Protein AF-A0A8H5CL36-F1 (afdb_monomer)

Organism: NCBI:txid201217

Secondary structure (DSSP, 8-state):
-HHHHHHHTTS-HHHHHTHHHHHHHHHHHHHHTT-HHHHHHHHHHHHHHTSSSS-HHHHHHHHHHHHTHHHHHHHHHHHHHHHHHHHHHHHHHHHT--------------SS-HHHHHHHHHHHHHHHHHHHHHHHHHHHHEETTTTEE---HHHHHTSHHHHHHHHHHHHHHGGGGG-----EEEEEEETTEEEEEESS---TT-EEEE-SSTTS--EEEEEEES-TTSS-EEEEEE--SHHHHHHHHS--

Solvent-accessible surface area (backbone atoms only — not comparable to full-atom values): 14564 Å² total; per-residue (Å²): 110,70,68,56,54,33,22,76,71,62,77,27,62,65,54,55,74,40,19,57,44,53,14,48,45,24,39,34,52,18,52,47,58,72,28,66,67,54,47,52,51,50,54,49,51,53,52,65,77,48,65,83,80,62,56,68,70,57,53,50,50,51,54,51,53,67,72,45,34,66,57,54,22,52,51,24,40,53,48,14,51,54,30,42,53,52,40,51,54,53,50,47,69,71,68,76,61,95,69,94,79,82,82,69,84,82,92,81,86,86,87,87,53,72,66,63,48,53,54,46,48,56,55,49,46,54,49,50,50,51,52,48,51,50,51,50,52,56,56,67,27,48,40,80,92,76,74,41,76,50,89,52,67,71,60,48,72,70,36,69,51,49,54,39,51,51,50,37,52,49,59,68,51,51,61,64,80,69,68,75,94,74,81,68,50,78,46,70,90,46,98,50,35,37,38,41,37,33,84,42,28,33,64,60,85,38,75,44,74,49,60,94,43,102,84,69,56,72,51,78,34,59,39,47,32,91,24,61,86,33,72,37,26,36,32,69,45,70,47,77,58,78,64,50,47,56,76,68,65,75,80,120

Sequence (252 aa):
MIGLGLAASGHFPYAAKYAGSIAVANFNFSILMRNEVFGRFLYLFFNTLFAKWPPLWFRLGITSALQHLGGIHSGCALSGIAWLIFKVVNNFKKIDITHPRATAAIPWVRNNHHNIFERHHRFIGWIALICTWAFIIIGDLYVPETQSWNLSGNHIARQQDFWFAMGMTVVIALPWFFIRKVPVEIEVPSSKAAIIKFKRGMQQGLLGRISRSPIWEYHLFGIVSEGTNADCHYLVAGVQGTPLASIFYSTA

Structure (mmCIF, N/CA/C/O backbone):
data_AF-A0A8H5CL36-F1
#
_entry.id   AF-A0A8H5CL36-F1
#
loop_
_atom_site.group_PDB
_atom_site.id
_atom_site.type_symbol
_atom_site.label_atom_id
_atom_site.label_alt_id
_atom_site.label_comp_id
_atom_site.label_asym_id
_atom_site.label_entity_id
_atom_site.label_seq_id
_atom_site.pdbx_PDB_ins_code
_atom_site.Cartn_x
_atom_site.Cartn_y
_atom_site.Cartn_z
_atom_site.occupancy
_atom_site.B_iso_or_equiv
_atom_site.auth_seq_id
_atom_site.auth_comp_id
_atom_site.auth_asym_id
_atom_site.auth_atom_id
_atom_site.p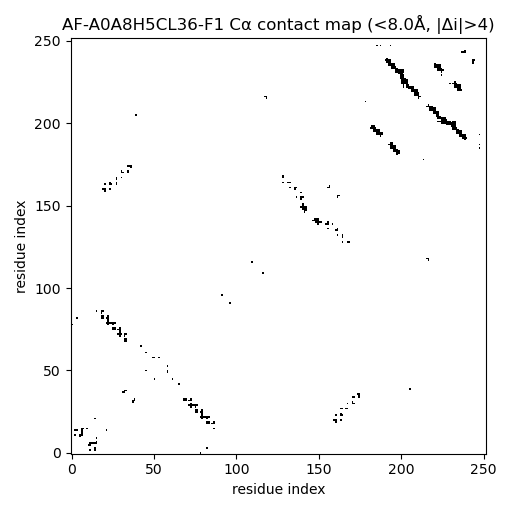dbx_PDB_model_num
ATOM 1 N N . MET A 1 1 ? 14.784 -10.198 -1.081 1.00 78.12 1 MET A N 1
ATOM 2 C CA . MET A 1 1 ? 16.191 -9.828 -1.363 1.00 78.12 1 MET A CA 1
ATOM 3 C C . MET A 1 1 ? 16.940 -10.873 -2.184 1.00 78.12 1 MET A C 1
ATOM 5 O O . MET A 1 1 ? 17.703 -10.475 -3.048 1.00 78.12 1 MET A O 1
ATOM 9 N N . ILE A 1 2 ? 16.673 -12.175 -2.013 1.00 86.88 2 ILE A N 1
ATOM 10 C CA . ILE A 1 2 ? 17.278 -13.252 -2.829 1.00 86.88 2 ILE A CA 1
ATOM 11 C C . ILE A 1 2 ? 17.160 -12.977 -4.341 1.00 86.88 2 ILE A C 1
ATOM 13 O O . ILE A 1 2 ? 18.156 -13.029 -5.052 1.00 86.88 2 ILE A O 1
ATOM 17 N N . GLY A 1 3 ? 15.976 -12.574 -4.821 1.00 86.50 3 GLY A N 1
ATOM 18 C CA . GLY A 1 3 ? 15.771 -12.243 -6.238 1.00 86.50 3 GLY A CA 1
ATOM 19 C C . GLY A 1 3 ? 16.641 -11.091 -6.763 1.00 86.50 3 GLY A C 1
ATOM 20 O O . GLY A 1 3 ? 17.060 -11.135 -7.914 1.00 86.50 3 GLY A O 1
ATOM 21 N N . LEU A 1 4 ? 16.965 -10.100 -5.922 1.00 87.25 4 LEU A N 1
ATOM 22 C CA . LEU A 1 4 ? 17.872 -9.006 -6.287 1.00 87.25 4 LEU A CA 1
ATOM 23 C C . LEU A 1 4 ? 19.304 -9.527 -6.451 1.00 87.25 4 LEU A C 1
ATOM 25 O O . LEU A 1 4 ? 19.970 -9.184 -7.420 1.00 87.25 4 LEU A O 1
ATOM 29 N N . GLY A 1 5 ? 19.752 -10.405 -5.546 1.00 86.31 5 GLY A N 1
ATOM 30 C CA . GLY A 1 5 ? 21.057 -11.065 -5.646 1.00 86.31 5 GLY A CA 1
ATOM 31 C C . GLY A 1 5 ? 21.175 -11.955 -6.887 1.00 86.31 5 GLY A C 1
ATOM 32 O O . GLY A 1 5 ? 22.188 -11.917 -7.585 1.00 86.31 5 GLY A O 1
ATOM 33 N N . LEU A 1 6 ? 20.118 -12.697 -7.228 1.00 89.88 6 LEU A N 1
ATOM 34 C CA . LEU A 1 6 ? 20.070 -13.492 -8.460 1.00 89.88 6 LEU A CA 1
ATOM 35 C C . LEU A 1 6 ? 20.092 -12.608 -9.716 1.00 89.88 6 LEU A C 1
ATOM 37 O O . LEU A 1 6 ? 20.790 -12.924 -10.672 1.00 89.88 6 LEU A O 1
ATOM 41 N N . ALA A 1 7 ? 19.390 -11.472 -9.714 1.00 89.12 7 ALA A N 1
ATOM 42 C CA . ALA A 1 7 ? 19.428 -10.527 -10.831 1.00 89.12 7 ALA A CA 1
ATOM 43 C C . ALA A 1 7 ? 20.806 -9.865 -10.980 1.00 89.12 7 ALA A C 1
ATOM 45 O O . ALA A 1 7 ? 21.325 -9.771 -12.089 1.00 89.12 7 ALA A O 1
ATOM 46 N N . ALA A 1 8 ? 21.421 -9.455 -9.868 1.00 86.19 8 ALA A N 1
ATOM 47 C CA . ALA A 1 8 ? 22.745 -8.840 -9.854 1.00 86.19 8 ALA A CA 1
ATOM 48 C C . ALA A 1 8 ? 23.862 -9.810 -10.268 1.00 86.19 8 ALA A C 1
ATOM 50 O O . ALA A 1 8 ? 24.829 -9.388 -10.894 1.00 86.19 8 ALA A O 1
ATOM 51 N N . SER A 1 9 ? 23.713 -11.101 -9.961 1.00 87.88 9 SER A N 1
ATOM 52 C CA . SER A 1 9 ? 24.642 -12.161 -10.382 1.00 87.88 9 SER A CA 1
ATOM 53 C C . SER A 1 9 ? 24.364 -12.713 -11.785 1.00 87.88 9 SER A C 1
ATOM 55 O O . SER A 1 9 ? 25.045 -13.639 -12.210 1.00 87.88 9 SER A O 1
ATOM 57 N N . GLY A 1 10 ? 23.368 -12.184 -12.506 1.00 86.31 10 GLY A N 1
ATOM 58 C CA . GLY A 1 10 ? 23.023 -12.621 -13.865 1.00 86.31 10 GLY A CA 1
ATOM 59 C C . GLY A 1 10 ? 22.149 -13.881 -13.952 1.00 86.31 10 GLY A C 1
ATOM 60 O O . GLY A 1 10 ? 21.722 -14.246 -15.042 1.00 86.31 10 GLY A O 1
ATOM 61 N N . HIS A 1 11 ? 21.798 -14.504 -12.825 1.00 91.62 11 HIS A N 1
ATOM 62 C CA . HIS A 1 11 ? 20.965 -15.713 -12.763 1.00 91.62 11 HIS A CA 1
ATOM 63 C C . HIS A 1 11 ? 19.455 -15.432 -12.838 1.00 91.62 11 HIS A C 1
ATOM 65 O O . HIS A 1 11 ? 18.655 -16.365 -12.874 1.00 91.62 11 HIS A O 1
ATOM 71 N N . PHE A 1 12 ? 19.037 -14.160 -12.877 1.00 90.88 12 PHE A N 1
ATOM 72 C CA . PHE A 1 12 ? 17.635 -13.777 -13.073 1.00 90.88 12 PHE A CA 1
ATOM 73 C C . PHE A 1 12 ? 17.472 -12.701 -14.166 1.00 90.88 12 PHE A C 1
ATOM 75 O O . PHE A 1 12 ? 17.209 -11.532 -13.859 1.00 90.88 12 PHE A O 1
ATOM 82 N N . PRO A 1 13 ? 17.582 -13.078 -15.458 1.00 88.31 13 PRO A N 1
ATOM 83 C CA . PRO A 1 13 ? 17.576 -12.131 -16.579 1.00 88.31 13 PRO A CA 1
ATOM 84 C C . PRO A 1 13 ? 16.285 -11.316 -16.689 1.00 88.31 13 PRO A C 1
ATOM 86 O O . PRO A 1 13 ? 16.323 -10.120 -16.974 1.00 88.31 13 PRO A O 1
ATOM 89 N N . TYR A 1 14 ? 15.135 -11.941 -16.407 1.00 88.75 14 TYR A N 1
ATOM 90 C CA . TYR A 1 14 ? 13.845 -11.250 -16.404 1.00 88.75 14 TYR A CA 1
ATOM 91 C C . TYR A 1 14 ? 13.825 -10.111 -15.381 1.00 88.75 14 TYR A C 1
ATOM 93 O O . TYR A 1 14 ? 13.464 -8.986 -15.714 1.00 88.75 14 TYR A O 1
ATOM 101 N N . ALA A 1 15 ? 14.268 -10.372 -14.149 1.00 87.31 15 ALA A N 1
ATOM 102 C CA . ALA A 1 15 ? 14.290 -9.354 -13.108 1.00 87.31 15 ALA A CA 1
ATOM 103 C C . ALA A 1 15 ? 15.336 -8.267 -13.360 1.00 87.31 15 ALA A C 1
ATOM 105 O O . ALA A 1 15 ? 15.118 -7.117 -12.991 1.00 87.31 15 ALA A O 1
ATOM 106 N N . ALA A 1 16 ? 16.440 -8.600 -14.032 1.00 84.38 16 ALA A N 1
ATOM 107 C CA . ALA A 1 16 ? 17.402 -7.604 -14.482 1.00 84.38 16 ALA A CA 1
ATOM 108 C C . ALA A 1 16 ? 16.809 -6.668 -15.549 1.00 84.38 16 ALA A C 1
ATOM 110 O O . ALA A 1 16 ? 17.004 -5.454 -15.477 1.00 84.38 16 ALA A O 1
ATOM 111 N N . LYS A 1 17 ? 16.039 -7.217 -16.499 1.00 84.31 17 LYS A N 1
ATOM 112 C CA . LYS A 1 17 ? 15.356 -6.450 -17.552 1.00 84.31 17 LYS A CA 1
ATOM 113 C C . LYS A 1 17 ? 14.208 -5.598 -17.003 1.00 84.31 17 LYS A C 1
ATOM 115 O O . LYS A 1 17 ? 14.094 -4.430 -17.356 1.00 84.31 17 LYS A O 1
ATOM 120 N N . TYR A 1 18 ? 13.394 -6.158 -16.112 1.00 87.38 18 TYR A N 1
ATOM 121 C CA . TYR A 1 18 ? 12.173 -5.539 -15.584 1.00 87.38 18 TYR A CA 1
ATOM 122 C C . TYR A 1 18 ? 12.313 -5.091 -14.120 1.00 87.38 18 TYR A C 1
ATOM 124 O O . TYR A 1 18 ? 11.355 -5.107 -13.347 1.00 87.38 18 TYR A O 1
ATOM 132 N N . ALA A 1 19 ? 13.511 -4.655 -13.722 1.00 85.50 19 ALA A N 1
ATOM 133 C CA . ALA A 1 19 ? 13.791 -4.193 -12.360 1.00 85.50 19 ALA A CA 1
ATOM 134 C C . ALA A 1 19 ? 12.872 -3.035 -11.922 1.00 85.50 19 ALA A C 1
ATOM 136 O O . ALA A 1 19 ? 12.492 -2.948 -10.756 1.00 85.50 19 ALA A O 1
ATOM 137 N N . GLY A 1 20 ? 12.478 -2.166 -12.863 1.00 83.19 20 GLY A N 1
ATOM 138 C CA . GLY A 1 20 ? 11.541 -1.064 -12.610 1.00 83.19 20 GLY A CA 1
ATOM 139 C C . GLY A 1 20 ? 10.148 -1.563 -12.269 1.00 83.19 20 GLY A C 1
ATOM 140 O O . GLY A 1 20 ? 9.597 -1.175 -11.245 1.00 83.19 20 GLY A O 1
ATOM 141 N N . SER A 1 21 ? 9.643 -2.504 -13.060 1.00 87.25 21 SER A N 1
ATOM 142 C CA . SER A 1 21 ? 8.375 -3.191 -12.828 1.00 87.25 21 SER A CA 1
ATOM 143 C C . SER A 1 21 ? 8.328 -3.846 -11.456 1.00 87.25 21 SER A C 1
ATOM 145 O O . SER A 1 21 ? 7.359 -3.691 -10.717 1.00 87.25 21 SER A O 1
ATOM 147 N N . ILE A 1 22 ? 9.412 -4.527 -11.073 1.00 90.75 22 ILE A N 1
ATOM 148 C CA . ILE A 1 22 ? 9.528 -5.163 -9.759 1.00 90.75 22 ILE A CA 1
ATOM 149 C C . ILE A 1 22 ? 9.546 -4.109 -8.645 1.00 90.75 22 ILE A C 1
ATOM 151 O O . ILE A 1 22 ? 8.893 -4.305 -7.618 1.00 90.75 22 ILE A O 1
ATOM 155 N N . ALA A 1 23 ? 10.240 -2.983 -8.830 1.00 88.69 23 ALA A N 1
ATOM 156 C CA . ALA A 1 23 ? 10.233 -1.887 -7.862 1.00 88.69 23 ALA A CA 1
ATOM 157 C C . ALA A 1 23 ? 8.816 -1.323 -7.655 1.00 88.69 23 ALA A C 1
ATOM 159 O O . ALA A 1 23 ? 8.348 -1.235 -6.519 1.00 88.69 23 ALA A O 1
ATOM 160 N N . VAL A 1 24 ? 8.103 -1.017 -8.744 1.00 88.38 24 VAL A N 1
ATOM 161 C CA . VAL A 1 24 ? 6.734 -0.477 -8.692 1.00 88.38 24 VAL A CA 1
ATOM 162 C C . VAL A 1 24 ? 5.758 -1.500 -8.103 1.00 88.38 24 VAL A C 1
ATOM 164 O O . VAL A 1 24 ? 4.928 -1.129 -7.278 1.00 88.38 24 VAL A O 1
ATOM 167 N N . ALA A 1 25 ? 5.892 -2.790 -8.423 1.00 91.56 25 ALA A N 1
ATOM 168 C CA . ALA A 1 25 ? 5.086 -3.850 -7.814 1.00 91.56 25 ALA A CA 1
ATOM 169 C C . ALA A 1 25 ? 5.282 -3.930 -6.288 1.00 91.56 25 ALA A C 1
ATOM 171 O O . ALA A 1 25 ? 4.312 -4.063 -5.539 1.00 91.56 25 ALA A O 1
ATOM 172 N N . ASN A 1 26 ? 6.524 -3.785 -5.810 1.00 92.44 26 ASN A N 1
ATOM 173 C CA . ASN A 1 26 ? 6.822 -3.717 -4.378 1.00 92.44 26 ASN A CA 1
ATOM 174 C C . ASN A 1 26 ? 6.165 -2.491 -3.719 1.00 92.44 26 ASN A C 1
ATOM 176 O O . ASN A 1 26 ? 5.580 -2.618 -2.643 1.00 92.44 26 ASN A O 1
ATOM 180 N N . PHE A 1 27 ? 6.212 -1.317 -4.356 1.00 90.12 27 PHE A N 1
ATOM 181 C CA . PHE A 1 27 ? 5.534 -0.122 -3.841 1.00 90.12 27 PHE A CA 1
ATOM 182 C C . PHE A 1 27 ? 4.013 -0.270 -3.834 1.00 90.12 27 PHE A C 1
ATOM 184 O O . PHE A 1 27 ? 3.374 0.076 -2.842 1.00 90.12 27 PHE A O 1
ATOM 191 N N . ASN A 1 28 ? 3.437 -0.848 -4.886 1.00 91.25 28 ASN A N 1
ATOM 192 C CA . ASN A 1 28 ? 2.005 -1.102 -4.974 1.00 91.25 28 ASN A CA 1
ATOM 193 C C . ASN A 1 28 ? 1.543 -2.012 -3.822 1.00 91.25 28 ASN A C 1
ATOM 195 O O . ASN A 1 28 ? 0.640 -1.653 -3.066 1.00 91.25 28 ASN A O 1
ATOM 199 N N . PHE A 1 29 ? 2.247 -3.124 -3.586 1.00 92.56 29 PHE A N 1
ATOM 200 C CA . PHE A 1 29 ? 1.935 -4.013 -2.467 1.00 92.56 29 PHE A CA 1
ATOM 201 C C . PHE A 1 29 ? 2.152 -3.341 -1.103 1.00 92.56 29 PHE A C 1
ATOM 203 O O . PHE A 1 29 ? 1.335 -3.490 -0.196 1.00 92.56 29 PHE A O 1
ATOM 210 N N . SER A 1 30 ? 3.211 -2.540 -0.963 1.00 90.94 30 SER A N 1
ATOM 211 C CA . SER A 1 30 ? 3.457 -1.745 0.241 1.00 90.94 30 SER A CA 1
ATOM 212 C C . SER A 1 30 ? 2.273 -0.820 0.555 1.00 90.94 30 SER A C 1
ATOM 214 O O . SER A 1 30 ? 1.802 -0.783 1.694 1.00 90.94 30 SER A O 1
ATOM 216 N N . ILE A 1 31 ? 1.742 -0.116 -0.445 1.00 89.81 31 ILE A N 1
ATOM 217 C CA . ILE A 1 31 ? 0.585 0.777 -0.298 1.00 89.81 31 ILE A CA 1
ATOM 218 C C . ILE A 1 31 ? -0.684 -0.020 0.021 1.00 89.81 31 ILE A C 1
ATOM 220 O O . ILE A 1 31 ? -1.443 0.371 0.912 1.00 89.81 31 ILE A O 1
ATOM 224 N N . LEU A 1 32 ? -0.883 -1.165 -0.636 1.00 91.06 32 LEU A N 1
ATOM 225 C CA . LEU A 1 32 ? -2.010 -2.064 -0.391 1.00 91.06 32 LEU A CA 1
ATOM 226 C C . LEU A 1 32 ? -2.085 -2.502 1.080 1.00 91.06 32 LEU A C 1
ATOM 228 O O . LEU A 1 32 ? -3.158 -2.442 1.677 1.00 91.06 32 LEU A O 1
ATOM 232 N N . MET A 1 33 ? -0.950 -2.835 1.709 1.00 90.19 33 MET A N 1
ATOM 233 C CA . MET A 1 33 ? -0.901 -3.225 3.130 1.00 90.19 33 MET A CA 1
ATOM 234 C C . MET A 1 33 ? -1.314 -2.102 4.101 1.00 90.19 33 MET A C 1
ATOM 236 O O . MET A 1 33 ? -1.611 -2.369 5.265 1.00 90.19 33 MET A O 1
ATOM 240 N N . ARG A 1 34 ? -1.338 -0.839 3.654 1.00 86.00 34 ARG A N 1
ATOM 241 C CA . ARG A 1 34 ? -1.780 0.331 4.441 1.00 86.00 34 ARG A CA 1
ATOM 242 C C . ARG A 1 34 ? -3.178 0.823 4.057 1.00 86.00 34 ARG A C 1
ATOM 244 O O . ARG A 1 34 ? -3.644 1.815 4.636 1.00 86.00 34 ARG A O 1
ATOM 251 N N . ASN A 1 35 ? -3.835 0.151 3.111 1.00 88.06 35 ASN A N 1
ATOM 252 C CA . ASN A 1 35 ? -5.180 0.468 2.659 1.00 88.06 35 ASN A CA 1
ATOM 253 C C . ASN A 1 35 ? -6.231 -0.156 3.596 1.00 88.06 35 ASN A C 1
ATOM 255 O O . ASN A 1 35 ? -6.229 -1.355 3.864 1.00 88.06 35 ASN A O 1
ATOM 259 N N . GLU A 1 36 ? -7.148 0.672 4.095 1.00 84.69 36 GLU A N 1
ATOM 260 C CA . GLU A 1 36 ? -8.158 0.261 5.079 1.00 84.69 36 GLU A CA 1
ATOM 261 C C . GLU A 1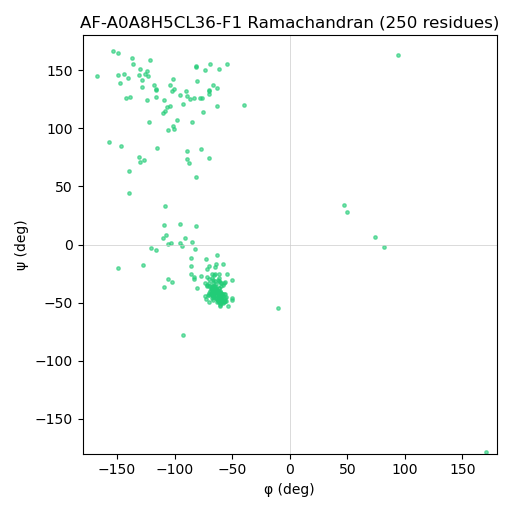 36 ? -9.223 -0.666 4.496 1.00 84.69 36 GLU A C 1
ATOM 263 O O . GLU A 1 36 ? -9.691 -1.571 5.184 1.00 84.69 36 GLU A O 1
ATOM 268 N N . VAL A 1 37 ? -9.607 -0.449 3.237 1.00 88.00 37 VAL A N 1
ATOM 269 C CA . VAL A 1 37 ? -10.596 -1.283 2.546 1.00 88.00 37 VAL A CA 1
ATOM 270 C C . VAL A 1 37 ? -10.015 -2.674 2.328 1.00 88.00 37 VAL A C 1
ATOM 272 O O . VAL A 1 37 ? -10.655 -3.667 2.666 1.00 88.00 37 VAL A O 1
ATOM 275 N N . PHE A 1 38 ? -8.766 -2.737 1.862 1.00 90.00 38 PHE A N 1
ATOM 276 C CA . PHE A 1 38 ? -8.034 -3.988 1.727 1.00 90.00 38 PHE A CA 1
ATOM 277 C C . PHE A 1 38 ? -7.880 -4.698 3.073 1.00 90.00 38 PHE A C 1
ATOM 279 O O . PHE A 1 38 ? -8.228 -5.868 3.181 1.00 90.00 38 PHE A O 1
ATOM 286 N N . GLY A 1 39 ? -7.441 -3.987 4.117 1.00 87.38 39 GLY A N 1
ATOM 287 C CA . GLY A 1 39 ? -7.330 -4.548 5.462 1.00 87.38 39 GLY A CA 1
ATOM 288 C C . GLY A 1 39 ? -8.658 -5.129 5.951 1.00 87.38 39 GLY A C 1
ATOM 289 O O . GLY A 1 39 ? -8.706 -6.282 6.364 1.00 87.38 39 GLY A O 1
ATOM 290 N N . ARG A 1 40 ? -9.766 -4.388 5.833 1.00 87.38 40 ARG A N 1
ATOM 291 C CA . ARG A 1 40 ? -11.105 -4.875 6.215 1.00 87.38 40 ARG A CA 1
ATOM 292 C C . ARG A 1 40 ? -11.504 -6.134 5.454 1.00 87.38 40 ARG A C 1
ATOM 294 O O . ARG A 1 40 ? -12.005 -7.066 6.075 1.00 87.38 40 ARG A O 1
ATOM 301 N N . PHE A 1 41 ? -11.270 -6.169 4.144 1.00 89.75 41 PHE A N 1
ATOM 302 C CA . PHE A 1 41 ? -11.537 -7.351 3.330 1.00 89.75 41 PHE A CA 1
ATOM 303 C C . PHE A 1 41 ? -10.677 -8.541 3.766 1.00 89.75 41 PHE A C 1
ATOM 305 O O . PHE A 1 41 ? -11.189 -9.645 3.905 1.00 89.75 41 PHE A O 1
ATOM 312 N N . LEU A 1 42 ? -9.396 -8.310 4.055 1.00 89.62 42 LEU A N 1
ATOM 313 C CA . LEU A 1 42 ? -8.464 -9.334 4.514 1.00 89.62 42 LEU A CA 1
ATOM 314 C C . LEU A 1 42 ? -8.921 -9.939 5.850 1.00 89.62 42 LEU A C 1
ATOM 316 O O . LEU A 1 42 ? -9.049 -11.155 5.965 1.00 89.62 42 LEU A O 1
ATOM 320 N N . TYR A 1 43 ? -9.248 -9.093 6.831 1.00 86.69 43 TYR A N 1
ATOM 321 C CA . TYR A 1 43 ? -9.789 -9.528 8.122 1.00 86.69 43 TYR A CA 1
ATOM 322 C C . TYR A 1 43 ? -11.116 -10.278 7.958 1.00 86.69 43 TYR A C 1
ATOM 324 O O . TYR A 1 43 ? -11.299 -11.320 8.581 1.00 86.69 43 TYR A O 1
ATOM 332 N N . LEU A 1 44 ? -12.026 -9.789 7.109 1.00 87.44 44 LEU A N 1
ATOM 333 C CA . LEU A 1 44 ? -13.288 -10.469 6.813 1.00 87.44 44 LEU A CA 1
ATOM 334 C C . LEU A 1 44 ? -13.034 -11.858 6.216 1.00 87.44 44 LEU A C 1
ATOM 336 O O . LEU A 1 44 ? -13.583 -12.843 6.701 1.00 87.44 44 LEU A O 1
ATOM 340 N N . PHE A 1 45 ? -12.188 -11.947 5.192 1.00 90.81 45 PHE A N 1
ATOM 341 C CA . PHE A 1 45 ? -11.877 -13.189 4.493 1.00 90.81 45 PHE A CA 1
ATOM 342 C C . PHE A 1 45 ? -11.266 -14.230 5.433 1.00 90.81 45 PHE A C 1
ATOM 344 O O . PHE A 1 45 ? -11.777 -15.341 5.544 1.00 90.81 45 PHE A O 1
ATOM 351 N N . PHE A 1 46 ? -10.215 -13.865 6.170 1.00 90.06 46 PHE A N 1
ATOM 352 C CA . PHE A 1 46 ? -9.561 -14.800 7.080 1.00 90.06 46 PHE A CA 1
ATOM 353 C C . PHE A 1 46 ? -10.470 -15.203 8.245 1.00 90.06 46 PHE A C 1
ATOM 355 O O . PHE A 1 46 ? -10.564 -16.390 8.555 1.00 90.06 46 PHE A O 1
ATOM 362 N N . ASN A 1 47 ? -11.185 -14.257 8.860 1.00 85.19 47 ASN A N 1
ATOM 363 C CA . ASN A 1 47 ? -12.075 -14.584 9.973 1.00 85.19 47 ASN A CA 1
ATOM 364 C C . ASN A 1 47 ? -13.256 -15.448 9.531 1.00 85.19 47 ASN A C 1
ATOM 366 O O . ASN A 1 47 ? -13.662 -16.323 10.284 1.00 85.19 47 ASN A O 1
ATOM 370 N N . THR A 1 48 ? -13.798 -15.246 8.328 1.00 87.62 48 THR A N 1
ATOM 371 C CA . THR A 1 48 ? -14.902 -16.073 7.813 1.00 87.62 48 THR A CA 1
ATOM 372 C C . THR A 1 48 ? -14.430 -17.470 7.426 1.00 87.62 48 THR A C 1
ATOM 374 O O . THR A 1 48 ? -15.039 -18.456 7.843 1.00 87.62 48 THR A O 1
ATOM 377 N N . LEU A 1 49 ? -13.316 -17.574 6.696 1.00 91.31 49 LEU A N 1
ATOM 378 C CA . LEU A 1 49 ? -12.792 -18.849 6.211 1.00 91.31 49 LEU A CA 1
ATOM 379 C C . LEU A 1 49 ? -12.280 -19.745 7.346 1.00 91.31 49 LEU A C 1
ATOM 381 O O . LEU A 1 49 ? -12.475 -20.959 7.316 1.00 91.31 49 LEU A O 1
ATOM 385 N N . PHE A 1 50 ? -11.647 -19.157 8.363 1.00 89.69 50 PHE A N 1
ATOM 386 C CA . PHE A 1 50 ? -10.953 -19.883 9.430 1.00 89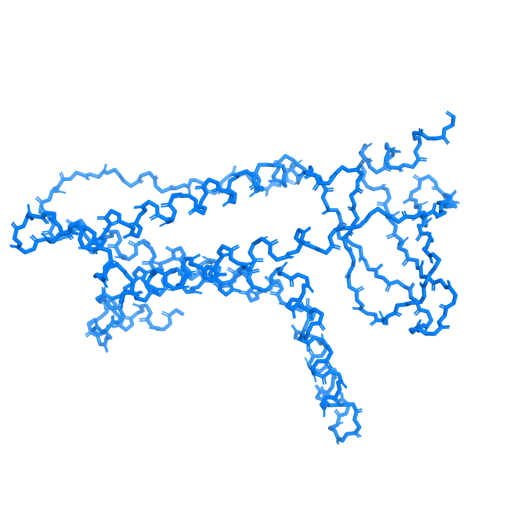.69 50 PHE A CA 1
ATOM 387 C C . PHE A 1 50 ? -11.661 -19.806 10.792 1.00 89.69 50 PHE A C 1
ATOM 389 O O . PHE A 1 50 ? -11.061 -20.132 11.814 1.00 89.69 50 PHE A O 1
ATOM 396 N N . ALA A 1 51 ? -12.941 -19.420 10.832 1.00 83.69 51 ALA A N 1
ATOM 397 C CA . ALA A 1 51 ? -13.689 -19.268 12.085 1.00 83.69 51 ALA A CA 1
ATOM 398 C C . ALA A 1 51 ? -13.778 -20.563 12.914 1.00 83.69 51 ALA A C 1
ATOM 400 O O . ALA A 1 51 ? -13.585 -20.535 14.132 1.00 83.69 51 ALA A O 1
ATOM 401 N N . LYS A 1 52 ? -14.130 -21.681 12.263 1.00 88.25 52 LYS A N 1
ATOM 402 C CA . LYS A 1 52 ? -14.711 -22.852 12.950 1.00 88.25 52 LYS A CA 1
ATOM 403 C C . LYS A 1 52 ? -13.807 -24.078 13.036 1.00 88.25 52 LYS A C 1
ATOM 405 O O . LYS A 1 52 ? -13.877 -24.799 14.020 1.00 88.25 52 LYS A O 1
ATOM 410 N N . TRP A 1 53 ? -13.009 -24.337 12.005 1.00 91.56 53 TRP A N 1
ATOM 411 C CA . TRP A 1 53 ? -12.335 -25.625 11.825 1.00 91.56 53 TRP A CA 1
ATOM 412 C C . TRP A 1 53 ? -10.846 -25.667 12.208 1.00 91.56 53 TRP A C 1
ATOM 414 O O . TRP A 1 53 ? -10.408 -26.726 12.658 1.00 91.56 53 TRP A O 1
ATOM 424 N N . PRO A 1 54 ? -10.034 -24.597 12.071 1.00 93.00 54 PRO A N 1
ATOM 425 C CA . PRO A 1 54 ? -8.614 -24.726 12.346 1.00 93.00 54 PRO A CA 1
ATOM 426 C C . PRO A 1 54 ? -8.308 -24.635 13.852 1.00 93.00 54 PRO A C 1
ATOM 428 O O . PRO A 1 54 ? -9.016 -23.948 14.601 1.00 93.00 54 PRO A O 1
ATOM 431 N N . PRO A 1 55 ? -7.208 -25.266 14.305 1.00 94.06 55 PRO A N 1
ATOM 432 C CA . PRO A 1 55 ? -6.752 -25.190 15.688 1.00 94.06 55 PRO A CA 1
ATOM 433 C C . PRO A 1 55 ? -6.566 -23.751 16.190 1.00 94.06 55 PRO A C 1
ATOM 435 O O . PRO A 1 55 ? -6.296 -22.825 15.422 1.00 94.06 55 PRO A O 1
ATOM 438 N N . LEU A 1 56 ? -6.652 -23.554 17.510 1.00 91.38 56 LEU A N 1
ATOM 439 C CA . LEU A 1 56 ? -6.519 -22.227 18.122 1.00 91.38 56 LEU A CA 1
ATOM 440 C C . LEU A 1 56 ? -5.183 -21.545 17.783 1.00 91.38 56 LEU A C 1
ATOM 442 O O . LEU A 1 56 ? -5.187 -20.371 17.427 1.00 91.38 56 LEU A O 1
ATOM 446 N N . TRP A 1 57 ? -4.063 -22.276 17.817 1.00 93.81 57 TRP A N 1
ATOM 447 C CA . TRP A 1 57 ? -2.740 -21.726 17.490 1.00 93.81 57 TRP A CA 1
ATOM 448 C C . TRP A 1 57 ? -2.681 -21.137 16.072 1.00 93.81 57 TRP A C 1
ATOM 450 O O . TRP A 1 57 ? -2.053 -20.104 15.859 1.00 93.81 57 TRP A O 1
ATOM 460 N N . PHE A 1 58 ? -3.392 -21.742 15.116 1.00 92.88 58 PHE A N 1
ATOM 461 C CA . PHE A 1 58 ? -3.445 -21.272 13.734 1.00 92.88 58 PHE A CA 1
ATOM 462 C C . PHE A 1 58 ? -4.253 -19.974 13.614 1.00 92.88 58 PHE A C 1
ATOM 464 O O . PHE A 1 58 ? -3.811 -19.018 12.979 1.00 92.88 58 PHE A O 1
ATOM 471 N N . ARG A 1 59 ? -5.407 -19.895 14.291 1.00 89.62 59 ARG A N 1
ATOM 472 C CA . ARG A 1 59 ? -6.238 -18.676 14.341 1.00 89.62 59 ARG A CA 1
ATOM 473 C C . ARG A 1 59 ? -5.504 -17.509 15.009 1.00 89.62 59 ARG A C 1
ATOM 475 O O . ARG A 1 59 ? -5.567 -16.377 14.521 1.00 89.62 59 ARG A O 1
ATOM 482 N N . LEU A 1 60 ? -4.764 -17.792 16.083 1.00 88.44 60 LEU A N 1
ATOM 483 C CA . LEU A 1 60 ? -3.895 -16.816 16.746 1.00 88.44 60 LEU A CA 1
ATOM 484 C C . LEU A 1 60 ? -2.744 -16.379 15.831 1.00 88.44 60 LEU A C 1
ATOM 486 O O . LEU A 1 60 ? -2.463 -15.187 15.747 1.00 88.44 60 LEU A O 1
ATOM 490 N N . GLY A 1 61 ? -2.140 -17.311 15.088 1.00 90.50 61 GLY A N 1
ATOM 491 C CA . GLY A 1 61 ? -1.101 -17.016 14.099 1.00 90.50 61 GLY A CA 1
ATOM 492 C C . GLY A 1 61 ? -1.584 -16.086 12.982 1.00 90.50 61 GLY A C 1
ATOM 493 O O . GLY A 1 61 ? -0.919 -15.098 12.682 1.00 90.50 61 GLY A O 1
ATOM 494 N N . ILE A 1 62 ? -2.772 -16.337 12.420 1.00 89.00 62 ILE A N 1
ATOM 495 C CA . ILE A 1 62 ? -3.394 -15.446 11.425 1.00 89.00 62 ILE A CA 1
ATOM 496 C C . ILE A 1 62 ? -3.627 -14.058 12.017 1.00 89.00 62 ILE A C 1
ATOM 498 O O . ILE A 1 62 ? -3.232 -13.061 11.418 1.00 89.00 62 ILE A O 1
ATOM 502 N N . THR A 1 63 ? -4.248 -13.981 13.194 1.00 85.31 63 THR A N 1
ATOM 503 C CA . THR A 1 63 ? -4.547 -12.693 13.837 1.00 85.31 63 THR A CA 1
ATOM 504 C C . THR A 1 63 ? -3.266 -11.909 14.120 1.00 85.31 63 THR A C 1
ATOM 506 O O . THR A 1 63 ? -3.199 -10.717 13.831 1.00 85.31 63 THR A O 1
ATOM 509 N N . SER A 1 64 ? -2.221 -12.585 14.604 1.00 87.06 64 SER A N 1
ATOM 510 C CA . SER A 1 64 ? -0.897 -11.997 14.806 1.00 87.06 64 SER A CA 1
ATOM 511 C C . SER A 1 64 ? -0.311 -11.472 13.490 1.00 87.06 64 SER A C 1
ATOM 513 O O . SER A 1 64 ? 0.090 -10.310 13.414 1.00 87.06 64 SER A O 1
ATOM 515 N N . ALA A 1 65 ? -0.343 -12.260 12.412 1.00 86.81 65 ALA A N 1
ATOM 516 C CA . ALA A 1 65 ? 0.137 -11.820 11.102 1.00 86.81 65 ALA A CA 1
ATOM 517 C C . ALA A 1 65 ? -0.624 -10.583 10.583 1.00 86.81 65 ALA A C 1
ATOM 519 O O . ALA A 1 65 ? -0.008 -9.638 10.086 1.00 86.81 65 ALA A O 1
ATOM 520 N N . LEU A 1 66 ? -1.950 -10.548 10.753 1.00 85.88 66 LEU A N 1
ATOM 521 C CA . LEU A 1 66 ? -2.798 -9.419 10.358 1.00 85.88 66 LEU A CA 1
ATOM 522 C C . LEU A 1 66 ? -2.554 -8.151 11.198 1.00 85.88 66 LEU A C 1
ATOM 524 O O . LEU A 1 66 ? -2.785 -7.039 10.717 1.00 85.88 66 LEU A O 1
ATOM 528 N N . GLN A 1 67 ? -2.072 -8.281 12.435 1.00 82.50 67 GLN A N 1
ATOM 529 C CA . GLN A 1 67 ? -1.636 -7.145 13.256 1.00 82.50 67 GLN A CA 1
ATOM 530 C C . GLN A 1 67 ? -0.258 -6.619 12.824 1.00 82.50 67 GLN A C 1
ATOM 532 O O . GLN A 1 67 ? 0.024 -5.426 12.946 1.00 82.50 67 GLN A O 1
ATOM 537 N N . HIS A 1 68 ? 0.580 -7.477 12.239 1.00 85.50 68 HIS A N 1
ATOM 538 C CA . HIS A 1 68 ? 1.930 -7.145 11.778 1.00 85.50 68 HIS A CA 1
ATOM 539 C C . HIS A 1 68 ? 2.027 -6.770 10.286 1.00 85.50 68 HIS A C 1
ATOM 541 O O . HIS A 1 68 ? 3.131 -6.696 9.743 1.00 85.50 68 HIS A O 1
ATOM 547 N N . LEU A 1 69 ? 0.914 -6.416 9.626 1.00 86.81 69 LEU A N 1
ATOM 548 C CA . LEU A 1 69 ? 0.913 -5.913 8.237 1.00 86.81 69 LEU A CA 1
ATOM 549 C C . LEU A 1 69 ? 1.849 -4.707 8.028 1.00 86.81 69 LEU A C 1
ATOM 551 O O . LEU A 1 69 ? 2.368 -4.497 6.931 1.00 86.81 69 LEU A O 1
ATOM 555 N N . GLY A 1 70 ? 2.124 -3.937 9.088 1.00 83.12 70 GLY A N 1
ATOM 556 C CA . GLY A 1 70 ? 3.109 -2.853 9.067 1.00 83.12 70 GLY A CA 1
ATOM 557 C C . GLY A 1 70 ? 4.534 -3.305 8.720 1.00 83.12 70 GLY A C 1
ATOM 558 O O . GLY A 1 70 ? 5.249 -2.561 8.052 1.00 83.12 70 GLY A O 1
ATOM 559 N N . GLY A 1 71 ? 4.933 -4.521 9.112 1.00 86.56 71 GLY A N 1
ATOM 560 C CA . GLY A 1 71 ? 6.233 -5.099 8.753 1.00 86.56 71 GLY A CA 1
ATOM 561 C C . GLY A 1 71 ? 6.312 -5.495 7.277 1.00 86.56 71 GLY A C 1
ATOM 562 O O . GLY A 1 71 ? 7.336 -5.294 6.629 1.00 86.56 71 GLY A O 1
ATOM 563 N N . ILE A 1 72 ? 5.204 -5.984 6.714 1.00 90.19 72 ILE A N 1
ATOM 564 C CA . ILE A 1 72 ? 5.099 -6.285 5.279 1.00 90.19 72 ILE A CA 1
ATOM 565 C C . ILE A 1 72 ? 5.183 -4.987 4.468 1.00 90.19 72 ILE A C 1
ATOM 567 O O . ILE A 1 72 ? 5.940 -4.901 3.503 1.00 90.19 72 ILE A O 1
ATOM 571 N N . HIS A 1 73 ? 4.465 -3.947 4.901 1.00 89.62 73 HIS A N 1
ATOM 572 C CA . HIS A 1 73 ? 4.518 -2.619 4.291 1.00 89.62 73 HIS A CA 1
ATOM 573 C C . HIS A 1 73 ? 5.952 -2.073 4.199 1.00 89.62 73 HIS A C 1
ATOM 575 O O . HIS A 1 73 ? 6.389 -1.685 3.110 1.00 89.62 73 HIS A O 1
ATOM 581 N N . SER A 1 74 ? 6.688 -2.054 5.315 1.00 88.50 74 SER A N 1
ATOM 582 C CA . SER A 1 74 ? 8.059 -1.534 5.353 1.00 88.50 74 SER A CA 1
ATOM 583 C C . SER A 1 74 ? 9.041 -2.417 4.580 1.00 88.50 74 SER A C 1
ATOM 585 O O . SER A 1 74 ? 9.890 -1.887 3.863 1.00 88.50 74 SER A O 1
ATOM 587 N N . GLY A 1 75 ? 8.895 -3.744 4.649 1.00 89.88 75 GLY A N 1
ATOM 588 C CA . GLY A 1 75 ? 9.712 -4.692 3.887 1.00 89.88 75 GLY A CA 1
ATOM 589 C C . GLY A 1 75 ? 9.564 -4.515 2.375 1.00 89.88 75 GLY A C 1
ATOM 590 O O . GLY A 1 75 ? 10.561 -4.448 1.654 1.00 89.88 75 GLY A O 1
ATOM 591 N N . CYS A 1 76 ? 8.331 -4.361 1.889 1.00 91.50 76 CYS A N 1
ATOM 592 C CA . CYS A 1 76 ? 8.061 -4.087 0.481 1.00 91.50 76 CYS A CA 1
ATOM 593 C C . CYS A 1 76 ? 8.555 -2.699 0.058 1.00 91.50 76 CYS A C 1
ATOM 595 O O . CYS A 1 76 ? 9.155 -2.578 -1.005 1.00 91.50 76 CYS A O 1
ATOM 597 N N . ALA A 1 77 ? 8.403 -1.666 0.894 1.00 87.88 77 ALA A N 1
ATOM 598 C CA . ALA A 1 77 ? 8.940 -0.337 0.591 1.00 87.88 77 ALA A CA 1
ATOM 599 C C . ALA A 1 77 ? 10.472 -0.359 0.444 1.00 87.88 77 ALA A C 1
ATOM 601 O O . ALA A 1 77 ? 11.007 0.127 -0.553 1.00 87.88 77 ALA A O 1
ATOM 602 N N . LEU A 1 78 ? 11.177 -0.979 1.395 1.00 89.00 78 LEU A N 1
ATOM 603 C CA . LEU A 1 78 ? 12.635 -1.115 1.352 1.00 89.00 78 LEU A CA 1
ATOM 604 C C . LEU A 1 78 ? 13.089 -1.926 0.132 1.00 89.00 78 LEU A C 1
ATOM 606 O O . LEU A 1 78 ? 14.043 -1.554 -0.549 1.00 89.00 78 LEU A O 1
ATOM 610 N N . SER A 1 79 ? 12.374 -3.010 -0.174 1.00 92.19 79 SER A N 1
ATOM 611 C CA . SER A 1 79 ? 12.622 -3.829 -1.359 1.00 92.19 79 SER A CA 1
ATOM 612 C C . SER A 1 79 ? 12.455 -3.036 -2.654 1.00 92.19 79 SER A C 1
ATOM 614 O O . SER A 1 79 ? 13.330 -3.087 -3.517 1.00 92.19 79 SER A O 1
ATOM 616 N N . GLY A 1 80 ? 11.382 -2.249 -2.774 1.00 88.56 80 GLY A N 1
ATOM 617 C CA . GLY A 1 80 ? 11.144 -1.381 -3.926 1.00 88.56 80 GLY A CA 1
ATOM 618 C C . GLY A 1 80 ? 12.271 -0.369 -4.138 1.00 88.56 80 GLY A C 1
ATOM 619 O O . GLY A 1 80 ? 12.754 -0.216 -5.259 1.00 88.56 80 GLY A O 1
ATOM 620 N N . ILE A 1 81 ? 12.765 0.249 -3.058 1.00 86.88 81 ILE A N 1
ATOM 621 C CA . ILE A 1 81 ? 13.917 1.165 -3.111 1.00 86.88 81 ILE A CA 1
ATOM 622 C C . ILE A 1 81 ? 15.172 0.438 -3.609 1.00 86.88 81 ILE A C 1
ATOM 624 O O . ILE A 1 81 ? 15.858 0.943 -4.496 1.00 86.88 81 ILE A O 1
ATOM 628 N N . ALA A 1 82 ? 15.461 -0.760 -3.094 1.00 88.12 82 ALA A N 1
ATOM 629 C CA . ALA A 1 82 ? 16.632 -1.533 -3.510 1.00 88.12 82 ALA A CA 1
ATOM 630 C C . ALA A 1 82 ? 16.597 -1.896 -5.010 1.00 88.12 82 ALA A C 1
ATOM 632 O O . ALA A 1 82 ? 17.606 -1.761 -5.704 1.00 88.12 82 ALA A O 1
ATOM 633 N N . TRP A 1 83 ? 15.433 -2.293 -5.535 1.00 88.88 83 TRP A N 1
ATOM 634 C CA . TRP A 1 83 ? 15.243 -2.555 -6.968 1.00 88.88 83 TRP A CA 1
ATOM 635 C C . TRP A 1 83 ? 15.371 -1.298 -7.830 1.00 88.88 83 TRP A C 1
ATOM 637 O O . TRP A 1 83 ? 15.944 -1.358 -8.921 1.00 88.88 83 TRP A O 1
ATOM 647 N N . LEU A 1 84 ? 14.886 -0.154 -7.341 1.00 84.69 84 LEU A N 1
ATOM 648 C CA . LEU A 1 84 ? 15.034 1.125 -8.031 1.00 84.69 84 LEU A CA 1
ATOM 649 C C . LEU A 1 84 ? 16.511 1.527 -8.132 1.00 84.69 84 LEU A C 1
ATOM 651 O O . LEU A 1 84 ? 16.968 1.871 -9.219 1.00 84.69 84 LEU A O 1
ATOM 655 N N . ILE A 1 85 ? 17.271 1.409 -7.037 1.00 82.06 85 ILE A N 1
ATOM 656 C CA . ILE A 1 85 ? 18.723 1.654 -7.024 1.00 82.06 85 ILE A CA 1
ATOM 657 C C . ILE A 1 85 ? 19.419 0.752 -8.047 1.00 82.06 85 ILE A C 1
ATOM 659 O O . ILE A 1 85 ? 20.210 1.232 -8.855 1.00 82.06 85 ILE A O 1
ATOM 663 N N . PHE A 1 86 ? 19.083 -0.538 -8.069 1.00 83.94 86 PHE A N 1
ATOM 664 C CA . PHE A 1 86 ? 19.644 -1.482 -9.033 1.00 83.94 86 PHE A CA 1
ATOM 665 C C . PHE A 1 86 ? 19.332 -1.106 -10.493 1.00 83.94 86 PHE A C 1
ATOM 667 O O . PHE A 1 86 ? 20.240 -1.109 -11.326 1.00 83.94 86 PHE A O 1
ATOM 674 N N . LYS A 1 87 ? 18.089 -0.708 -10.812 1.00 81.19 87 LYS A N 1
ATOM 675 C CA . LYS A 1 87 ? 17.718 -0.212 -12.154 1.00 81.19 87 LYS A CA 1
ATOM 676 C C . LYS A 1 87 ? 18.531 1.024 -12.535 1.00 81.19 87 LYS A C 1
ATOM 678 O O . LYS A 1 87 ? 19.057 1.089 -13.641 1.00 81.19 87 LYS A O 1
ATOM 683 N N . VAL A 1 88 ? 18.642 1.989 -11.623 1.00 77.94 88 VAL A N 1
ATOM 684 C CA . VAL A 1 88 ? 19.375 3.242 -11.844 1.00 77.94 88 VAL A CA 1
ATOM 685 C C . VAL A 1 88 ? 20.849 2.960 -12.135 1.00 77.94 88 VAL A C 1
ATOM 687 O O . VAL A 1 88 ? 21.370 3.437 -13.139 1.00 77.94 88 VAL A O 1
ATOM 690 N N . VAL A 1 89 ? 21.502 2.120 -11.326 1.00 79.56 89 VAL A N 1
ATOM 691 C CA . VAL A 1 89 ? 22.901 1.710 -11.540 1.00 79.56 89 VAL A CA 1
ATOM 692 C C . VAL A 1 89 ? 23.083 1.019 -12.894 1.00 79.56 89 VAL A C 1
ATOM 694 O O . VAL A 1 89 ? 24.028 1.332 -13.615 1.00 79.56 89 VAL A O 1
ATOM 697 N N . ASN A 1 90 ? 22.179 0.114 -13.277 1.00 76.69 90 ASN A N 1
ATOM 698 C CA . ASN A 1 90 ? 22.260 -0.568 -14.571 1.00 76.69 90 ASN A CA 1
ATOM 699 C C . ASN A 1 90 ? 22.035 0.375 -15.756 1.00 76.69 90 ASN A C 1
ATOM 701 O O . ASN A 1 90 ? 22.682 0.208 -16.786 1.00 76.69 90 ASN A O 1
ATOM 705 N N . ASN A 1 91 ? 21.158 1.369 -15.617 1.00 72.19 91 ASN A N 1
ATOM 706 C CA . ASN A 1 91 ? 20.980 2.395 -16.638 1.00 72.19 91 ASN A CA 1
ATOM 707 C C . ASN A 1 91 ? 22.253 3.236 -16.792 1.00 72.19 91 ASN A C 1
ATOM 709 O O . ASN A 1 91 ? 22.705 3.424 -17.914 1.00 72.19 91 ASN A O 1
ATOM 713 N N . PHE A 1 92 ? 22.896 3.655 -15.697 1.00 69.56 92 PHE A N 1
ATOM 714 C CA . PHE A 1 92 ? 24.168 4.385 -15.775 1.00 69.56 92 PHE A CA 1
ATOM 715 C C . PHE A 1 92 ? 25.283 3.574 -16.443 1.00 69.56 92 PHE A C 1
ATOM 717 O O . PHE A 1 92 ? 26.005 4.112 -17.275 1.00 69.56 92 PHE A O 1
ATOM 724 N N . LYS A 1 93 ? 25.381 2.269 -16.154 1.00 71.56 93 LYS A N 1
ATOM 725 C CA . LYS A 1 93 ? 26.345 1.376 -16.821 1.00 71.56 93 LYS A CA 1
ATOM 726 C C . LYS A 1 93 ? 26.135 1.269 -18.335 1.00 71.56 93 LYS A C 1
ATOM 728 O O . LYS A 1 93 ? 27.088 0.988 -19.046 1.00 71.56 93 LYS A O 1
ATOM 733 N N . LYS A 1 94 ? 24.903 1.443 -18.824 1.00 68.00 94 LYS A N 1
ATOM 734 C CA . LYS A 1 94 ? 24.565 1.312 -20.251 1.00 68.00 94 LYS A CA 1
ATOM 735 C C . LYS A 1 94 ? 24.787 2.584 -21.064 1.00 68.00 94 LYS A C 1
ATOM 737 O O . LYS A 1 94 ? 24.939 2.481 -22.272 1.00 68.00 94 LYS A O 1
ATOM 742 N N . ILE A 1 95 ? 24.752 3.756 -20.431 1.00 61.41 95 ILE A N 1
ATOM 743 C CA . ILE A 1 95 ? 24.819 5.047 -21.138 1.00 61.41 95 ILE A CA 1
ATOM 744 C C . ILE A 1 95 ? 26.277 5.566 -21.215 1.00 61.41 95 ILE A C 1
ATOM 746 O O . ILE A 1 95 ? 26.525 6.598 -21.816 1.00 61.41 95 ILE A O 1
ATOM 750 N N . ASP A 1 96 ? 27.260 4.850 -20.655 1.00 56.59 96 ASP A N 1
ATOM 751 C CA . ASP A 1 96 ? 28.698 5.202 -20.690 1.00 56.59 96 ASP A CA 1
ATOM 752 C C . ASP A 1 96 ? 29.009 6.658 -20.267 1.00 56.59 96 ASP A C 1
ATOM 754 O O . ASP A 1 96 ? 29.985 7.270 -20.694 1.00 56.59 96 ASP A O 1
ATOM 758 N N . ILE A 1 97 ? 28.162 7.243 -19.406 1.00 52.25 97 ILE A N 1
ATOM 759 C CA . ILE A 1 97 ? 28.366 8.591 -18.863 1.00 52.25 97 ILE A CA 1
ATOM 760 C C . ILE A 1 97 ? 28.941 8.469 -17.454 1.00 52.25 97 ILE A C 1
ATOM 762 O O . ILE A 1 97 ? 28.234 8.247 -16.467 1.00 52.25 97 ILE A O 1
ATOM 766 N N . THR A 1 98 ? 30.253 8.635 -17.361 1.00 44.94 98 THR A N 1
ATOM 767 C CA . THR A 1 98 ? 31.046 8.750 -16.135 1.00 44.94 98 THR A CA 1
ATOM 768 C C . THR A 1 98 ? 30.778 10.086 -15.433 1.00 44.94 98 THR A C 1
ATOM 770 O O . THR A 1 98 ? 31.624 10.969 -15.430 1.00 44.94 98 THR A O 1
ATOM 773 N N . HIS A 1 99 ? 29.624 10.261 -14.778 1.00 44.88 99 HIS A N 1
ATOM 774 C CA . HIS A 1 99 ? 29.457 11.338 -13.786 1.00 44.88 99 HIS A CA 1
ATOM 775 C C . HIS A 1 99 ? 28.604 10.910 -12.577 1.00 44.88 99 HIS A C 1
ATOM 777 O O . HIS A 1 99 ? 27.462 10.476 -12.741 1.00 44.88 99 HIS A O 1
ATOM 783 N N . PRO A 1 100 ? 29.111 11.062 -11.336 1.00 44.28 100 PRO A N 1
ATOM 784 C CA . PRO A 1 100 ? 28.385 10.684 -10.137 1.00 44.28 100 PRO A CA 1
ATOM 785 C C . PRO A 1 100 ? 27.458 11.825 -9.716 1.00 44.28 100 PRO A C 1
ATOM 787 O O . PRO A 1 100 ? 27.883 12.820 -9.134 1.00 44.28 100 PRO A O 1
ATOM 790 N N . ARG A 1 101 ? 26.158 11.666 -9.948 1.00 41.44 101 ARG A N 1
ATOM 791 C CA . ARG A 1 101 ? 25.132 12.381 -9.179 1.00 41.44 101 ARG A CA 1
ATOM 792 C C . ARG A 1 101 ? 24.089 11.395 -8.682 1.00 41.44 101 ARG A C 1
ATOM 794 O O . ARG A 1 101 ? 22.951 11.365 -9.130 1.00 41.44 101 ARG A O 1
ATOM 801 N N . ALA A 1 102 ? 24.506 10.583 -7.718 1.00 44.19 102 ALA A N 1
ATOM 802 C CA . ALA A 1 102 ? 23.603 9.837 -6.859 1.00 44.19 102 ALA A CA 1
ATOM 803 C C . ALA A 1 102 ? 23.260 10.694 -5.634 1.00 44.19 102 ALA A C 1
ATOM 805 O O . ALA A 1 102 ? 23.735 10.439 -4.533 1.00 44.19 102 ALA A O 1
ATOM 806 N N . THR A 1 103 ? 22.427 11.720 -5.797 1.00 40.16 103 THR A N 1
ATOM 807 C CA . THR A 1 103 ? 21.718 12.292 -4.643 1.00 40.16 103 THR A CA 1
ATOM 808 C C . THR A 1 103 ? 20.429 11.503 -4.457 1.00 40.16 103 THR A C 1
ATOM 810 O O . THR A 1 103 ? 19.334 11.970 -4.764 1.00 40.16 103 THR A O 1
ATOM 813 N N . ALA A 1 104 ? 20.580 10.249 -4.026 1.00 37.66 104 ALA A N 1
ATOM 814 C CA . ALA A 1 104 ? 19.475 9.470 -3.497 1.00 37.66 104 ALA A CA 1
ATOM 815 C C . ALA A 1 104 ? 19.080 10.070 -2.140 1.00 37.66 104 ALA A C 1
ATOM 817 O O . ALA A 1 104 ? 19.935 10.377 -1.311 1.00 37.66 104 ALA A O 1
ATOM 818 N N . ALA A 1 105 ? 17.778 10.281 -1.972 1.00 35.44 105 ALA A N 1
ATOM 819 C CA . ALA A 1 105 ? 17.133 10.894 -0.822 1.00 35.44 105 ALA A CA 1
ATOM 820 C C . ALA A 1 105 ? 17.741 10.469 0.530 1.00 35.44 105 ALA A C 1
ATOM 822 O O . ALA A 1 105 ? 17.730 9.294 0.894 1.00 35.44 105 ALA A O 1
ATOM 823 N N . ILE A 1 106 ? 18.238 11.460 1.273 1.00 37.81 106 ILE A N 1
ATOM 824 C CA . ILE A 1 106 ? 18.772 11.346 2.634 1.00 37.81 106 ILE A CA 1
ATOM 825 C C . ILE A 1 106 ? 17.646 10.894 3.586 1.00 37.81 106 ILE A C 1
ATOM 827 O O . ILE A 1 106 ? 16.678 11.637 3.771 1.00 37.81 106 ILE A O 1
ATOM 831 N N . PRO A 1 107 ? 17.757 9.735 4.259 1.00 43.00 107 PRO A N 1
ATOM 832 C CA . PRO A 1 107 ? 16.876 9.366 5.355 1.00 43.00 107 PRO A CA 1
ATOM 833 C C . PRO A 1 107 ? 17.476 9.883 6.671 1.00 43.00 107 PRO A C 1
ATOM 835 O O . PRO A 1 107 ? 18.121 9.143 7.407 1.00 43.00 107 PRO A O 1
ATOM 838 N N . TRP A 1 108 ? 17.281 11.170 6.972 1.00 43.69 108 TRP A N 1
ATOM 839 C CA . TRP A 1 108 ? 17.688 11.756 8.260 1.00 43.69 108 TRP A CA 1
ATOM 840 C C . TRP A 1 108 ? 16.657 12.741 8.815 1.00 43.69 108 TRP A C 1
ATOM 842 O O . TRP A 1 108 ? 16.995 13.811 9.290 1.00 43.69 108 TRP A O 1
ATOM 852 N N . VAL A 1 109 ? 15.366 12.407 8.767 1.00 43.28 109 VAL A N 1
ATOM 853 C CA . VAL A 1 109 ? 14.362 13.101 9.593 1.00 43.28 109 VAL A CA 1
ATOM 854 C C . VAL A 1 109 ? 13.272 12.114 9.987 1.00 43.28 109 VAL A C 1
ATOM 856 O O . VAL A 1 109 ? 12.226 12.026 9.351 1.00 43.28 109 VAL A O 1
ATOM 859 N N . ARG A 1 110 ? 13.494 11.359 11.064 1.00 41.06 110 ARG A N 1
ATOM 860 C CA . ARG A 1 110 ? 12.388 10.764 11.820 1.00 41.06 110 ARG A CA 1
ATOM 861 C C . ARG A 1 110 ? 12.822 10.460 13.245 1.00 41.06 110 ARG A C 1
ATOM 863 O O . ARG A 1 110 ? 13.227 9.345 13.538 1.00 41.06 110 ARG A O 1
ATOM 870 N N . ASN A 1 111 ? 12.676 11.446 14.129 1.00 42.62 111 ASN A N 1
ATOM 871 C CA . ASN A 1 111 ? 12.426 11.107 15.531 1.00 42.62 111 ASN A CA 1
ATOM 872 C C . ASN A 1 111 ? 11.577 12.118 16.320 1.00 42.62 111 ASN A C 1
ATOM 874 O O . ASN A 1 111 ? 10.962 11.710 17.289 1.00 42.62 111 ASN A O 1
ATOM 878 N N . ASN A 1 112 ? 11.439 13.384 15.891 1.00 40.25 112 ASN A N 1
ATOM 879 C CA . ASN A 1 112 ? 10.780 14.398 16.744 1.00 40.25 112 ASN A CA 1
ATOM 880 C C . ASN A 1 112 ? 9.525 15.085 16.158 1.00 40.25 112 ASN A C 1
ATOM 882 O O . ASN A 1 112 ? 8.893 15.866 16.858 1.00 40.25 112 ASN A O 1
ATOM 886 N N . HIS A 1 113 ? 9.112 14.797 14.912 1.00 44.59 113 HIS A N 1
ATOM 887 C CA . HIS A 1 113 ? 8.000 15.517 14.258 1.00 44.59 113 HIS A CA 1
ATOM 888 C C . HIS A 1 113 ? 7.062 14.602 13.449 1.00 44.59 113 HIS A C 1
ATOM 890 O O . HIS A 1 113 ? 6.943 14.729 12.229 1.00 44.59 113 HIS A O 1
ATOM 896 N N . HIS A 1 114 ? 6.378 13.672 14.122 1.00 45.50 114 HIS A N 1
ATOM 897 C CA . HIS A 1 114 ? 5.457 12.715 13.484 1.00 45.50 114 HIS A CA 1
ATOM 898 C C . HIS A 1 114 ? 4.339 13.399 12.664 1.00 45.50 114 HIS A C 1
ATOM 900 O O . HIS A 1 114 ? 3.947 12.898 11.614 1.00 45.50 114 HIS A O 1
ATOM 906 N N . ASN A 1 115 ? 3.894 14.588 13.082 1.00 49.81 115 ASN A N 1
ATOM 907 C CA . ASN A 1 115 ? 2.799 15.318 12.429 1.00 49.81 115 ASN A CA 1
ATOM 908 C C . ASN A 1 115 ? 3.247 16.076 11.167 1.00 49.81 115 ASN A C 1
ATOM 910 O O . ASN A 1 115 ? 2.539 16.100 10.164 1.00 49.81 115 ASN A O 1
ATOM 914 N N . ILE A 1 116 ? 4.459 16.644 11.180 1.00 50.66 116 ILE A N 1
ATOM 915 C CA . ILE A 1 116 ? 5.076 17.254 9.989 1.00 50.66 116 ILE A CA 1
ATOM 916 C C . ILE A 1 116 ? 5.356 16.159 8.957 1.00 50.66 116 ILE A C 1
ATOM 918 O O . ILE A 1 116 ? 5.050 16.319 7.777 1.00 50.66 116 ILE A O 1
ATOM 922 N N . PHE A 1 117 ? 5.846 15.004 9.418 1.00 45.81 117 PHE A N 1
ATOM 923 C CA . PHE A 1 117 ? 6.007 13.824 8.580 1.00 45.81 117 PHE A CA 1
ATOM 924 C C . PHE A 1 117 ? 4.679 13.401 7.941 1.00 45.81 117 PHE A C 1
ATOM 926 O O . PHE A 1 117 ? 4.643 13.246 6.730 1.00 45.81 117 PHE A O 1
ATOM 933 N N . GLU A 1 118 ? 3.580 13.281 8.690 1.00 49.06 118 GLU A N 1
ATOM 934 C CA . GLU A 1 118 ? 2.284 12.854 8.138 1.00 49.06 118 GLU A CA 1
ATOM 935 C C . GLU A 1 118 ? 1.705 13.854 7.121 1.00 49.06 118 GLU A C 1
ATOM 937 O O . GLU A 1 118 ? 1.245 13.452 6.045 1.00 49.06 118 GLU A O 1
ATOM 942 N N . ARG A 1 119 ? 1.819 15.160 7.406 1.00 54.88 119 ARG A N 1
ATOM 943 C CA . ARG A 1 119 ? 1.376 16.235 6.508 1.00 54.88 119 ARG A CA 1
ATOM 944 C C . ARG A 1 119 ? 2.162 16.240 5.201 1.00 54.88 119 ARG A C 1
ATOM 946 O O . ARG A 1 119 ? 1.561 16.306 4.131 1.00 54.88 119 ARG A O 1
ATOM 953 N N . HIS A 1 120 ? 3.486 16.116 5.261 1.00 50.62 120 HIS A N 1
ATOM 954 C CA . HIS A 1 120 ? 4.298 16.023 4.052 1.00 50.62 120 HIS A CA 1
ATOM 955 C C . HIS A 1 120 ? 4.135 14.675 3.355 1.00 50.62 120 HIS A C 1
ATOM 957 O O . HIS A 1 120 ? 4.103 14.652 2.137 1.00 50.62 120 HIS A O 1
ATOM 963 N N . HIS A 1 121 ? 3.949 13.567 4.070 1.00 54.50 121 HIS A N 1
ATOM 964 C CA . HIS A 1 121 ? 3.860 12.230 3.482 1.00 54.50 121 HIS A CA 1
ATOM 965 C C . HIS A 1 121 ? 2.663 12.064 2.533 1.00 54.50 121 HIS A C 1
ATOM 967 O O . HIS A 1 121 ? 2.775 11.343 1.547 1.00 54.50 121 HIS A O 1
ATOM 973 N N . ARG A 1 122 ? 1.542 12.767 2.757 1.00 63.09 122 ARG A N 1
ATOM 974 C CA . ARG A 1 122 ? 0.386 12.738 1.841 1.00 63.09 122 ARG A CA 1
ATOM 975 C C . ARG A 1 122 ? 0.636 13.520 0.547 1.00 63.09 122 ARG A C 1
ATOM 977 O O . ARG A 1 122 ? 0.350 13.001 -0.528 1.00 63.09 122 ARG A O 1
ATOM 984 N N . PHE A 1 123 ? 1.209 14.724 0.628 1.00 61.75 123 PHE A N 1
ATOM 985 C CA . PHE A 1 123 ? 1.600 15.494 -0.564 1.00 61.75 123 PHE A CA 1
ATOM 986 C C . PHE A 1 123 ? 2.784 14.855 -1.293 1.00 61.75 123 PHE A C 1
ATOM 988 O O . PHE A 1 123 ? 2.760 14.757 -2.513 1.00 61.75 123 PHE A O 1
ATOM 995 N N . ILE A 1 124 ? 3.766 14.334 -0.555 1.00 64.56 124 ILE A N 1
ATOM 996 C CA . ILE A 1 124 ? 4.853 13.501 -1.079 1.00 64.56 124 ILE A CA 1
ATOM 997 C C . ILE A 1 124 ? 4.276 12.245 -1.727 1.00 64.56 124 ILE A C 1
ATOM 999 O O . ILE A 1 124 ? 4.796 11.830 -2.745 1.00 64.56 124 ILE A O 1
ATOM 1003 N N . GLY A 1 125 ? 3.193 11.665 -1.204 1.00 69.25 125 GLY A N 1
ATOM 1004 C CA . GLY A 1 125 ? 2.508 10.530 -1.819 1.00 69.25 125 GLY A CA 1
ATOM 1005 C C . GLY A 1 125 ? 1.939 10.864 -3.199 1.00 69.25 125 GLY A C 1
ATOM 1006 O O . GLY A 1 125 ? 2.193 10.134 -4.153 1.00 69.25 125 GLY A O 1
ATOM 1007 N N . TRP A 1 126 ? 1.234 11.992 -3.335 1.00 75.00 126 TRP A N 1
ATOM 1008 C CA . TRP A 1 126 ? 0.713 12.452 -4.630 1.00 75.00 126 TRP A CA 1
ATOM 1009 C C . TRP A 1 126 ? 1.822 12.873 -5.594 1.00 75.00 126 TRP A C 1
ATOM 1011 O O . TRP A 1 126 ? 1.785 12.499 -6.763 1.00 75.00 126 TRP A O 1
ATOM 1021 N N . ILE A 1 127 ? 2.838 13.585 -5.106 1.00 77.62 127 ILE A N 1
ATOM 1022 C CA . ILE A 1 127 ? 4.019 13.942 -5.899 1.00 77.62 127 ILE A CA 1
ATOM 1023 C C . ILE A 1 127 ? 4.747 12.672 -6.347 1.00 77.62 127 ILE A C 1
ATOM 1025 O O . ILE A 1 127 ? 5.057 12.541 -7.522 1.00 77.62 127 ILE A O 1
ATOM 1029 N N . ALA A 1 128 ? 4.957 11.698 -5.462 1.00 76.69 128 ALA A N 1
ATOM 1030 C CA . ALA A 1 128 ? 5.593 10.426 -5.790 1.00 76.69 128 ALA A CA 1
ATOM 1031 C C . ALA A 1 128 ? 4.762 9.610 -6.786 1.00 76.69 128 ALA A C 1
ATOM 1033 O O . ALA A 1 128 ? 5.339 8.993 -7.680 1.00 76.69 128 ALA A O 1
ATOM 1034 N N . LEU A 1 129 ? 3.428 9.632 -6.687 1.00 84.69 129 LEU A N 1
ATOM 1035 C CA . LEU A 1 129 ? 2.540 9.015 -7.672 1.00 84.69 129 LEU A CA 1
ATOM 1036 C C . LEU A 1 129 ? 2.705 9.683 -9.043 1.00 84.69 129 LEU A C 1
ATOM 1038 O O . LEU A 1 129 ? 2.925 8.983 -10.026 1.00 84.69 129 LEU A O 1
ATOM 1042 N N . ILE A 1 130 ? 2.682 11.018 -9.106 1.00 84.50 130 ILE A N 1
ATOM 1043 C CA . ILE A 1 130 ? 2.899 11.783 -10.346 1.00 84.50 130 ILE A CA 1
ATOM 1044 C C . ILE A 1 130 ? 4.295 11.511 -10.920 1.00 84.50 130 ILE A C 1
ATOM 1046 O O . ILE A 1 130 ? 4.424 11.228 -12.107 1.00 84.50 130 ILE A O 1
ATOM 1050 N N . CYS A 1 131 ? 5.341 11.532 -10.092 1.00 82.81 131 CYS A N 1
ATOM 1051 C CA . CYS A 1 131 ? 6.702 11.199 -10.504 1.00 82.81 131 CYS A CA 1
ATOM 1052 C C . CYS A 1 131 ? 6.810 9.755 -11.006 1.00 82.81 131 CYS A C 1
ATOM 1054 O O . CYS A 1 131 ? 7.533 9.508 -11.965 1.00 82.81 131 CYS A O 1
ATOM 1056 N N . THR A 1 132 ? 6.087 8.808 -10.400 1.00 83.06 132 THR A N 1
ATOM 1057 C CA . THR A 1 132 ? 6.052 7.413 -10.863 1.00 83.06 132 THR A CA 1
ATOM 1058 C C . THR A 1 132 ? 5.377 7.312 -12.227 1.00 83.06 132 THR A C 1
ATOM 1060 O O . THR A 1 132 ? 5.919 6.672 -13.123 1.00 83.06 132 THR A O 1
ATOM 1063 N N . TRP A 1 133 ? 4.246 7.996 -12.418 1.00 87.94 133 TRP A N 1
ATOM 1064 C CA . TRP A 1 133 ? 3.581 8.105 -13.717 1.00 87.94 133 TRP A CA 1
ATOM 1065 C C . TRP A 1 133 ? 4.499 8.704 -14.782 1.00 87.94 133 TRP A C 1
ATOM 1067 O O . TRP A 1 133 ? 4.653 8.119 -15.850 1.00 87.94 133 TRP A O 1
ATOM 1077 N N . ALA A 1 134 ? 5.162 9.820 -14.475 1.00 84.00 134 ALA A N 1
ATOM 1078 C CA . ALA A 1 134 ? 6.118 10.450 -15.377 1.00 84.00 134 ALA A CA 1
ATOM 1079 C C . ALA A 1 134 ? 7.291 9.513 -15.704 1.00 84.00 134 ALA A C 1
ATOM 1081 O O . ALA A 1 134 ? 7.650 9.376 -16.867 1.00 84.00 134 ALA A O 1
ATOM 1082 N N . PHE A 1 135 ? 7.856 8.828 -14.708 1.00 81.00 135 PHE A N 1
ATOM 1083 C CA . PHE A 1 135 ? 8.961 7.889 -14.900 1.00 81.00 135 PHE A CA 1
ATOM 1084 C C . PHE A 1 135 ? 8.588 6.712 -15.809 1.00 81.00 135 PHE A C 1
ATOM 1086 O O . PHE A 1 135 ? 9.393 6.324 -16.652 1.00 81.00 135 PHE A O 1
ATOM 1093 N N . ILE A 1 136 ? 7.383 6.157 -15.653 1.00 83.75 136 ILE A N 1
ATOM 1094 C CA . ILE A 1 136 ? 6.889 5.044 -16.474 1.00 83.75 136 ILE A CA 1
ATOM 1095 C C . ILE A 1 136 ? 6.606 5.518 -17.895 1.00 83.75 136 ILE A C 1
ATOM 1097 O O . ILE A 1 136 ? 7.119 4.934 -18.840 1.00 83.75 136 ILE A O 1
ATOM 1101 N N . ILE A 1 137 ? 5.866 6.619 -18.048 1.00 85.62 137 ILE A N 1
ATOM 1102 C CA . ILE A 1 137 ? 5.534 7.168 -19.366 1.00 85.62 137 ILE A CA 1
ATOM 1103 C C . ILE A 1 137 ? 6.817 7.542 -20.113 1.00 85.62 137 ILE A C 1
ATOM 1105 O O . ILE A 1 137 ? 7.031 7.070 -21.219 1.00 85.62 137 ILE A O 1
ATOM 1109 N N . ILE A 1 138 ? 7.713 8.331 -19.515 1.00 81.06 138 ILE A N 1
ATOM 1110 C CA . ILE A 1 138 ? 8.967 8.739 -20.170 1.00 81.06 138 ILE A CA 1
ATOM 1111 C C . ILE A 1 138 ? 9.850 7.520 -20.467 1.00 81.06 138 ILE A C 1
ATOM 1113 O O . ILE A 1 138 ? 10.446 7.450 -21.539 1.00 81.06 138 ILE A O 1
ATOM 1117 N N . GLY A 1 139 ? 9.924 6.565 -19.536 1.00 75.88 139 GLY A N 1
ATOM 1118 C CA . GLY A 1 139 ? 10.707 5.343 -19.697 1.00 75.88 139 GLY A CA 1
ATOM 1119 C C . GLY A 1 139 ? 10.218 4.447 -20.835 1.00 75.88 139 GLY A C 1
ATOM 1120 O O . GLY A 1 139 ? 11.053 3.899 -21.544 1.00 75.88 139 GLY A O 1
ATOM 1121 N N . ASP A 1 140 ? 8.903 4.333 -21.028 1.00 82.44 140 ASP A N 1
ATOM 1122 C CA . ASP A 1 140 ? 8.297 3.514 -22.088 1.00 82.44 140 ASP A CA 1
ATOM 1123 C C . ASP A 1 140 ? 8.240 4.242 -23.439 1.00 82.44 140 ASP A C 1
ATOM 1125 O O . ASP A 1 140 ? 8.263 3.609 -24.494 1.00 82.44 140 ASP A O 1
ATOM 1129 N N . LEU A 1 141 ? 8.167 5.576 -23.428 1.00 83.38 141 LEU A N 1
ATOM 1130 C CA . LEU A 1 141 ? 8.202 6.380 -24.648 1.00 83.38 141 LEU A CA 1
ATOM 1131 C C . LEU A 1 141 ? 9.598 6.400 -25.286 1.00 83.38 141 LEU A C 1
ATOM 1133 O O . LEU A 1 141 ? 9.700 6.597 -26.494 1.00 83.38 141 LEU A O 1
ATOM 1137 N N . TYR A 1 142 ? 10.668 6.236 -24.507 1.00 78.75 142 TYR A N 1
ATOM 1138 C CA . TYR A 1 142 ? 12.039 6.292 -25.010 1.00 78.75 142 TYR A CA 1
ATOM 1139 C C . TYR A 1 142 ? 12.551 4.900 -25.396 1.00 78.75 142 TYR A C 1
ATOM 1141 O O . TYR A 1 142 ? 12.636 4.016 -24.548 1.00 78.75 142 TYR A O 1
ATOM 1149 N N . VAL A 1 143 ? 12.943 4.715 -26.661 1.00 78.31 143 VAL A N 1
ATOM 1150 C CA . VAL A 1 143 ? 13.554 3.473 -27.165 1.00 78.31 143 VAL A CA 1
ATOM 1151 C C . VAL A 1 143 ? 15.079 3.641 -27.185 1.00 78.31 143 VAL A C 1
ATOM 1153 O O . VAL A 1 143 ? 15.586 4.375 -28.040 1.00 78.31 143 VAL A O 1
ATOM 1156 N N . PRO A 1 144 ? 15.835 2.997 -26.274 1.00 71.69 144 PRO A N 1
ATOM 1157 C CA . PRO A 1 144 ? 17.280 3.197 -26.175 1.00 71.69 144 PRO A CA 1
ATOM 1158 C C . PRO A 1 144 ? 18.052 2.734 -27.413 1.00 71.69 144 PRO A C 1
ATOM 1160 O O . PRO A 1 144 ? 19.050 3.351 -27.769 1.00 71.69 144 PRO A O 1
ATOM 1163 N N . GLU A 1 145 ? 17.598 1.667 -28.075 1.00 74.50 145 GLU A N 1
ATOM 1164 C CA . GLU A 1 145 ? 18.308 1.036 -29.193 1.00 74.50 145 GLU A CA 1
ATOM 1165 C C . GLU A 1 145 ? 18.339 1.920 -30.444 1.00 74.50 145 GLU A C 1
ATOM 1167 O O . GLU A 1 145 ? 19.331 1.944 -31.165 1.00 74.50 145 GLU A O 1
ATOM 1172 N N . THR A 1 146 ? 17.258 2.655 -30.697 1.00 79.06 146 THR A N 1
ATOM 1173 C CA . THR A 1 146 ? 17.114 3.550 -31.854 1.00 79.06 146 THR A CA 1
ATOM 1174 C C . THR A 1 146 ? 17.240 5.025 -31.475 1.00 79.06 146 THR A C 1
ATOM 1176 O O . THR A 1 146 ? 17.102 5.888 -32.339 1.00 79.06 146 THR A O 1
ATOM 1179 N N . GLN A 1 147 ? 17.463 5.318 -30.186 1.00 77.38 147 GLN A N 1
ATOM 1180 C CA . GLN A 1 147 ? 17.481 6.664 -29.599 1.00 77.38 147 GLN A CA 1
ATOM 1181 C C . GLN A 1 147 ? 16.282 7.534 -30.023 1.00 77.38 147 GLN A C 1
ATOM 1183 O O . GLN A 1 147 ? 16.395 8.750 -30.178 1.00 77.38 147 GLN A O 1
ATOM 1188 N N . SER A 1 148 ? 15.118 6.909 -30.211 1.00 80.19 148 SER A N 1
ATOM 1189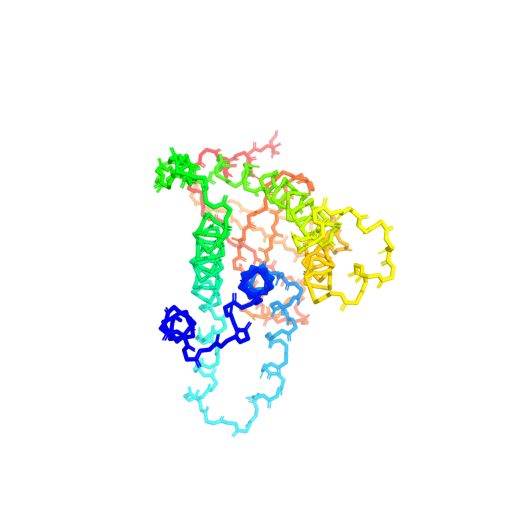 C CA . SER A 1 148 ? 13.915 7.544 -30.753 1.00 80.19 148 SER A CA 1
ATOM 1190 C C . SER A 1 148 ? 12.743 7.464 -29.781 1.00 80.19 148 SER A C 1
ATOM 1192 O O . SER A 1 148 ? 12.678 6.571 -28.936 1.00 80.19 148 SER A O 1
ATOM 1194 N N . TRP A 1 149 ? 11.769 8.356 -29.949 1.00 82.38 149 TRP A N 1
ATOM 1195 C CA . TRP A 1 149 ? 10.554 8.381 -29.138 1.00 82.38 149 TRP A CA 1
ATOM 1196 C C . TRP A 1 149 ? 9.410 7.628 -29.826 1.00 82.38 149 TRP A C 1
ATOM 1198 O O . TRP A 1 149 ? 9.081 7.911 -30.977 1.00 82.38 149 TRP A O 1
ATOM 1208 N N . ASN A 1 150 ? 8.772 6.699 -29.117 1.00 84.50 150 ASN A N 1
ATOM 1209 C CA . ASN A 1 150 ? 7.574 5.989 -29.559 1.00 84.50 150 ASN A CA 1
ATOM 1210 C C . ASN A 1 150 ? 6.341 6.516 -28.815 1.00 84.50 150 ASN A C 1
ATOM 1212 O O . ASN A 1 150 ? 6.052 6.084 -27.707 1.00 84.50 150 ASN A O 1
ATOM 1216 N N . LEU A 1 151 ? 5.576 7.410 -29.448 1.00 84.88 151 LEU A N 1
ATOM 1217 C CA . LEU A 1 151 ? 4.393 8.058 -28.859 1.00 84.88 151 LEU A CA 1
ATOM 1218 C C . LEU A 1 151 ? 3.105 7.204 -28.904 1.00 84.88 151 LEU A C 1
ATOM 1220 O O . LEU A 1 151 ? 2.001 7.726 -28.746 1.00 84.88 151 LEU A O 1
ATOM 1224 N N . SER A 1 152 ? 3.208 5.893 -29.139 1.00 85.94 152 SER A N 1
ATOM 1225 C CA . SER A 1 152 ? 2.043 5.008 -29.238 1.00 85.94 152 SER A CA 1
ATOM 1226 C C . SER A 1 152 ? 1.432 4.690 -27.869 1.00 85.94 152 SER A C 1
ATOM 1228 O O . SER A 1 152 ? 2.005 3.953 -27.069 1.00 85.94 152 SER A O 1
ATOM 1230 N N . GLY A 1 153 ? 0.200 5.144 -27.623 1.00 83.50 153 GLY A N 1
ATOM 1231 C CA . GLY A 1 153 ? -0.531 4.815 -26.389 1.00 83.50 153 GLY A CA 1
ATOM 1232 C C . GLY A 1 153 ? -0.801 3.312 -26.201 1.00 83.50 153 GLY A C 1
ATOM 1233 O O . GLY A 1 153 ? -0.791 2.814 -25.077 1.00 83.50 153 GLY A O 1
ATOM 1234 N N . ASN A 1 154 ? -0.971 2.557 -27.294 1.00 87.50 154 ASN A N 1
ATOM 1235 C CA . ASN A 1 154 ? -1.138 1.095 -27.248 1.00 87.50 154 ASN A CA 1
ATOM 1236 C C . ASN A 1 154 ? 0.141 0.390 -26.766 1.00 87.50 154 ASN A C 1
ATOM 1238 O O . ASN A 1 154 ? 0.062 -0.652 -26.120 1.00 87.50 154 ASN A O 1
ATOM 1242 N N . HIS A 1 155 ? 1.319 0.959 -27.048 1.00 85.75 155 HIS A N 1
ATOM 1243 C CA . HIS A 1 155 ? 2.573 0.434 -26.516 1.00 85.75 155 HIS A CA 1
ATOM 1244 C C . HIS A 1 155 ? 2.595 0.537 -24.988 1.00 85.75 155 HIS A C 1
ATOM 1246 O O . HIS A 1 155 ? 2.804 -0.474 -24.324 1.00 85.75 155 HIS A O 1
ATOM 1252 N N . ILE A 1 156 ? 2.273 1.714 -24.442 1.00 86.56 156 ILE A N 1
ATOM 1253 C CA . ILE A 1 156 ? 2.246 1.972 -22.993 1.00 86.56 156 ILE A CA 1
ATOM 1254 C C . ILE A 1 156 ? 1.242 1.050 -22.286 1.00 86.56 156 ILE A C 1
ATOM 1256 O O . ILE A 1 156 ? 1.574 0.411 -21.292 1.00 86.56 156 ILE A O 1
ATOM 1260 N N . ALA A 1 157 ? 0.026 0.905 -22.823 1.00 89.81 157 ALA A N 1
ATOM 1261 C CA . ALA A 1 157 ? -1.017 0.072 -22.213 1.00 89.81 157 ALA A CA 1
ATOM 1262 C C . ALA A 1 157 ? -0.677 -1.433 -22.171 1.00 89.81 157 ALA A C 1
ATOM 1264 O O . ALA A 1 157 ? -1.274 -2.185 -21.395 1.00 89.81 157 ALA A O 1
ATOM 1265 N N . ARG A 1 158 ? 0.271 -1.889 -23.001 1.00 89.06 158 ARG A N 1
ATOM 1266 C CA . ARG A 1 158 ? 0.771 -3.274 -23.005 1.00 89.06 158 ARG A CA 1
ATOM 1267 C C . ARG A 1 158 ? 1.899 -3.508 -22.005 1.00 89.06 158 ARG A C 1
ATOM 1269 O O . ARG A 1 158 ? 2.230 -4.665 -21.753 1.00 89.06 158 ARG A O 1
ATOM 1276 N N . GLN A 1 159 ? 2.467 -2.450 -21.429 1.00 86.31 159 GLN A N 1
ATOM 1277 C CA . GLN A 1 159 ? 3.510 -2.571 -20.420 1.00 86.31 159 GLN A CA 1
ATOM 1278 C C . GLN A 1 159 ? 2.912 -2.882 -19.048 1.00 86.31 159 GLN A C 1
ATOM 1280 O O . GLN A 1 159 ? 1.878 -2.349 -18.644 1.00 86.31 159 GLN A O 1
ATOM 1285 N N . GLN A 1 160 ? 3.590 -3.748 -18.297 1.00 90.38 160 GLN A N 1
ATOM 1286 C CA . GLN A 1 160 ? 3.182 -4.101 -16.932 1.00 90.38 160 GLN A CA 1
ATOM 1287 C C . GLN A 1 160 ? 3.257 -2.902 -15.969 1.00 90.38 160 GLN A C 1
ATOM 1289 O O . GLN A 1 160 ? 2.437 -2.787 -15.059 1.00 90.38 160 GLN A O 1
ATOM 1294 N N . ASP A 1 161 ? 4.193 -1.979 -16.206 1.00 85.19 161 ASP A N 1
ATOM 1295 C CA . ASP A 1 161 ? 4.424 -0.798 -15.367 1.00 85.19 161 ASP A CA 1
ATOM 1296 C C . ASP A 1 161 ? 3.197 0.115 -15.347 1.00 85.19 161 ASP A C 1
ATOM 1298 O O . ASP A 1 161 ? 2.789 0.581 -14.280 1.00 85.19 161 ASP A O 1
ATOM 1302 N N . PHE A 1 162 ? 2.545 0.278 -16.502 1.00 89.94 162 PHE A N 1
ATOM 1303 C CA . PHE A 1 162 ? 1.293 1.015 -16.631 1.00 89.94 162 PHE A CA 1
ATOM 1304 C C . PHE A 1 162 ? 0.208 0.462 -15.699 1.00 89.94 162 PHE A C 1
ATOM 1306 O O . PHE A 1 162 ? -0.409 1.210 -14.940 1.00 89.94 162 PHE A O 1
ATOM 1313 N N . TRP A 1 163 ? 0.003 -0.857 -15.691 1.00 92.94 163 TRP A N 1
ATOM 1314 C CA . TRP A 1 163 ? -1.016 -1.488 -14.849 1.00 92.94 163 TRP A CA 1
ATOM 1315 C C . TRP A 1 163 ? -0.666 -1.442 -13.363 1.00 92.94 163 TRP A C 1
ATOM 1317 O O . TRP A 1 163 ? -1.558 -1.266 -12.530 1.00 92.94 163 TRP A O 1
ATOM 1327 N N . PHE A 1 164 ? 0.618 -1.520 -13.006 1.00 91.81 164 PHE A N 1
ATOM 1328 C CA . PHE A 1 164 ? 1.038 -1.313 -11.623 1.00 91.81 164 PHE A CA 1
ATOM 1329 C C . PHE A 1 164 ? 0.827 0.131 -11.161 1.00 91.81 164 PHE A C 1
ATOM 1331 O O . PHE A 1 164 ? 0.382 0.331 -10.029 1.00 91.81 164 PHE A O 1
ATOM 1338 N N . ALA A 1 165 ? 1.072 1.128 -12.014 1.00 89.75 165 ALA A N 1
ATOM 1339 C CA . ALA A 1 165 ? 0.777 2.526 -11.710 1.00 89.75 165 ALA A CA 1
ATOM 1340 C C . ALA A 1 165 ? -0.730 2.778 -11.594 1.00 89.75 165 ALA A C 1
ATOM 1342 O O . ALA A 1 165 ? -1.173 3.401 -10.630 1.00 89.75 165 ALA A O 1
ATOM 1343 N N . MET A 1 166 ? -1.531 2.225 -12.509 1.00 92.62 166 MET A N 1
ATOM 1344 C CA . MET A 1 166 ? -2.995 2.271 -12.437 1.00 92.62 166 MET A CA 1
ATOM 1345 C C . MET A 1 166 ? -3.516 1.656 -11.141 1.00 92.62 166 MET A C 1
ATOM 1347 O O . MET A 1 166 ? -4.292 2.292 -10.429 1.00 92.62 166 MET A O 1
ATOM 1351 N N . GLY A 1 167 ? -3.064 0.447 -10.799 1.00 92.12 167 GLY A N 1
ATOM 1352 C CA . GLY A 1 167 ? -3.450 -0.218 -9.558 1.00 92.12 167 GLY A CA 1
ATOM 1353 C C . GLY A 1 167 ? -3.086 0.617 -8.331 1.00 92.12 167 GLY A C 1
ATOM 1354 O O . GLY A 1 167 ? -3.912 0.791 -7.440 1.00 92.12 167 GLY A O 1
ATOM 1355 N N . MET A 1 168 ? -1.891 1.211 -8.317 1.00 90.31 168 MET A N 1
ATOM 1356 C CA . MET A 1 168 ? -1.458 2.102 -7.244 1.00 90.31 168 MET A CA 1
ATOM 1357 C C . MET A 1 168 ? -2.367 3.334 -7.124 1.00 90.31 168 MET A C 1
ATOM 1359 O O . MET A 1 168 ? -2.813 3.646 -6.020 1.00 90.31 168 MET A O 1
ATOM 1363 N N . THR A 1 169 ? -2.713 3.986 -8.240 1.00 91.31 169 THR A N 1
ATOM 1364 C CA . THR A 1 169 ? -3.670 5.106 -8.272 1.00 91.31 169 THR A CA 1
ATOM 1365 C C . THR A 1 169 ? -5.020 4.702 -7.684 1.00 91.31 169 THR A C 1
ATOM 1367 O O . THR A 1 169 ? -5.541 5.396 -6.811 1.00 91.31 169 THR A O 1
ATOM 1370 N N . VAL A 1 170 ? -5.572 3.563 -8.115 1.00 91.62 170 VAL A N 1
ATOM 1371 C CA . VAL A 1 170 ? -6.866 3.062 -7.630 1.00 91.62 170 VAL A CA 1
ATOM 1372 C C . VAL A 1 170 ? -6.812 2.794 -6.129 1.00 91.62 170 VAL A C 1
ATOM 1374 O O . VAL A 1 170 ? -7.682 3.257 -5.400 1.00 91.62 170 VAL A O 1
ATOM 1377 N N . VAL A 1 171 ? -5.777 2.109 -5.638 1.00 90.62 171 VAL A N 1
ATOM 1378 C CA . VAL A 1 171 ? -5.632 1.780 -4.210 1.00 90.62 171 VAL A CA 1
ATOM 1379 C C . VAL A 1 171 ? -5.453 3.038 -3.354 1.00 90.62 171 VAL A C 1
ATOM 1381 O O . VAL A 1 171 ? -5.973 3.086 -2.240 1.00 90.62 171 VAL A O 1
ATOM 1384 N N . ILE A 1 172 ? -4.756 4.067 -3.843 1.00 88.06 172 ILE A N 1
ATOM 1385 C CA . ILE A 1 172 ? -4.605 5.348 -3.131 1.00 88.06 172 ILE A CA 1
ATOM 1386 C C . ILE A 1 172 ? -5.929 6.122 -3.101 1.00 88.06 172 ILE A C 1
ATOM 1388 O O . ILE A 1 172 ? -6.281 6.692 -2.067 1.00 88.06 172 ILE A O 1
ATOM 1392 N N . ALA A 1 173 ? -6.667 6.135 -4.213 1.00 87.62 173 ALA A N 1
ATOM 1393 C CA . ALA A 1 173 ? -7.933 6.852 -4.328 1.00 87.62 173 ALA A CA 1
ATOM 1394 C C . ALA A 1 173 ? -9.075 6.159 -3.569 1.00 87.62 173 ALA A C 1
ATOM 1396 O O . ALA A 1 173 ? -9.943 6.830 -3.018 1.00 87.62 173 ALA A O 1
ATOM 1397 N N . LEU A 1 174 ? -9.063 4.825 -3.490 1.00 89.50 174 LEU A N 1
ATOM 1398 C CA . LEU A 1 174 ? -10.172 4.018 -2.981 1.00 89.50 174 LEU A CA 1
ATOM 1399 C C . LEU A 1 174 ? -10.715 4.474 -1.611 1.00 89.50 174 LEU A C 1
ATOM 1401 O O . LEU A 1 174 ? -11.929 4.639 -1.506 1.00 89.50 174 LEU A O 1
ATOM 1405 N N . PRO A 1 175 ? -9.894 4.735 -0.570 1.00 85.44 175 PRO A N 1
ATOM 1406 C CA . PRO A 1 175 ? -10.406 5.152 0.736 1.00 85.44 175 PRO A CA 1
ATOM 1407 C C . PRO A 1 175 ? -11.187 6.470 0.701 1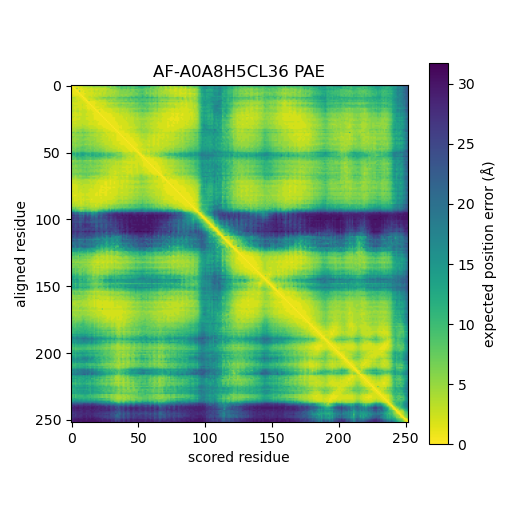.00 85.44 175 PRO A C 1
ATOM 1409 O O . PRO A 1 175 ? -12.059 6.672 1.543 1.00 85.44 175 PRO A O 1
ATOM 1412 N N . TRP A 1 176 ? -10.916 7.349 -0.271 1.00 83.88 176 TRP A N 1
ATOM 1413 C CA . TRP A 1 176 ? -11.561 8.660 -0.363 1.00 83.88 176 TRP A CA 1
ATOM 1414 C C . TRP A 1 176 ? -13.051 8.555 -0.684 1.00 83.88 176 TRP A C 1
ATOM 1416 O O . TRP A 1 176 ? -13.837 9.372 -0.212 1.00 83.88 176 TRP A O 1
ATOM 1426 N N . PHE A 1 177 ? -13.456 7.499 -1.392 1.00 87.31 177 PHE A N 1
ATOM 1427 C CA . PHE A 1 177 ? -14.861 7.215 -1.686 1.00 87.31 177 PHE A CA 1
ATOM 1428 C C . PHE A 1 177 ? -15.655 6.723 -0.467 1.00 87.31 177 PHE A C 1
ATOM 1430 O O . PHE A 1 177 ? -16.881 6.685 -0.509 1.00 87.31 177 PHE A O 1
ATOM 1437 N N . PHE A 1 178 ? -14.976 6.363 0.628 1.00 87.12 178 PHE A N 1
ATOM 1438 C CA . PHE A 1 178 ? -15.605 5.866 1.856 1.00 87.12 178 PHE A CA 1
ATOM 1439 C C . PHE A 1 178 ? -15.513 6.858 3.024 1.00 87.12 178 PHE A C 1
ATOM 1441 O O . PHE A 1 178 ? -15.921 6.531 4.143 1.00 87.12 178 PHE A O 1
ATOM 1448 N N . ILE A 1 179 ? -15.001 8.071 2.787 1.00 86.69 179 ILE A N 1
ATOM 1449 C CA . ILE A 1 179 ? -14.992 9.131 3.796 1.00 86.69 179 ILE A CA 1
ATOM 1450 C C . ILE A 1 179 ? -16.426 9.611 4.008 1.00 86.69 179 ILE A C 1
ATOM 1452 O O . ILE A 1 179 ? -17.135 9.969 3.071 1.00 86.69 179 ILE A O 1
ATOM 1456 N N . ARG A 1 180 ? -16.844 9.665 5.271 1.00 87.94 180 ARG A N 1
ATOM 1457 C CA . ARG A 1 180 ? -18.154 10.183 5.665 1.00 87.94 180 ARG A CA 1
ATOM 1458 C C . ARG A 1 180 ? -18.044 11.004 6.937 1.00 87.94 180 ARG A C 1
ATOM 1460 O O . ARG A 1 180 ? -17.304 10.644 7.852 1.00 87.94 180 ARG A O 1
ATOM 1467 N N . LYS A 1 181 ? -18.823 12.081 7.013 1.00 89.06 181 LYS A N 1
ATOM 1468 C CA . LYS A 1 181 ? -19.027 12.823 8.259 1.00 89.06 181 LYS A CA 1
ATOM 1469 C C . LYS A 1 181 ? -20.029 12.051 9.114 1.00 89.06 181 LYS A C 1
ATOM 1471 O O . LYS A 1 181 ? -21.106 11.709 8.638 1.00 89.06 181 LYS A O 1
ATOM 1476 N N . VAL A 1 182 ? -19.663 11.752 10.356 1.00 89.56 182 VAL A N 1
ATOM 1477 C CA . VAL A 1 182 ? -20.489 10.972 11.289 1.00 89.56 182 VAL A CA 1
ATOM 1478 C C . VAL A 1 182 ? -20.596 11.752 12.600 1.00 89.56 182 VAL A C 1
ATOM 1480 O O . VAL A 1 182 ? -19.576 12.279 13.047 1.00 89.56 182 VAL A O 1
ATOM 1483 N N . PRO A 1 183 ? -21.790 11.862 13.211 1.00 90.06 183 PRO A N 1
ATOM 1484 C CA . PRO A 1 183 ? -21.923 12.455 14.536 1.00 90.06 183 PRO A CA 1
ATOM 1485 C C . PRO A 1 183 ? -21.232 11.576 15.585 1.00 90.06 183 PRO A C 1
ATOM 1487 O O . PRO A 1 183 ? -21.373 10.351 15.569 1.00 90.06 183 PRO A O 1
ATOM 1490 N N . VAL A 1 184 ? -20.501 12.211 16.498 1.00 91.56 184 VAL A N 1
ATOM 1491 C CA . VAL A 1 184 ? -19.783 11.549 17.593 1.00 91.56 184 VAL A CA 1
ATOM 1492 C C . VAL A 1 184 ? -20.086 12.240 18.914 1.00 91.56 184 VAL A C 1
ATOM 1494 O O . VAL A 1 184 ? -20.271 13.455 18.951 1.00 91.56 184 VAL A O 1
ATOM 1497 N N . GLU A 1 185 ? -20.129 11.459 19.985 1.00 92.00 185 GLU A N 1
ATOM 1498 C CA . GLU A 1 185 ? -20.180 11.945 21.364 1.00 92.00 185 GLU A CA 1
ATOM 1499 C C . GLU A 1 185 ? -18.774 11.805 21.952 1.00 92.00 185 GLU A C 1
ATOM 1501 O O . GLU A 1 185 ? -18.132 10.771 21.772 1.00 92.00 185 GLU A O 1
ATOM 1506 N N . ILE A 1 186 ? -18.266 12.846 22.606 1.00 89.88 186 ILE A N 1
ATOM 1507 C CA . ILE A 1 186 ? -16.916 12.852 23.175 1.00 89.88 186 ILE A CA 1
ATOM 1508 C C . ILE A 1 186 ? -17.042 12.974 24.687 1.00 89.88 186 ILE A C 1
ATOM 1510 O O . ILE A 1 186 ? -17.663 13.909 25.185 1.00 89.88 186 ILE A O 1
ATOM 1514 N N . GLU A 1 187 ? -16.410 12.052 25.401 1.00 89.38 187 GLU A N 1
ATOM 1515 C CA . GLU A 1 187 ? -16.283 12.071 26.852 1.00 89.38 187 GLU A CA 1
ATOM 1516 C C . GLU A 1 187 ? -14.804 12.207 27.223 1.00 89.38 187 GLU A C 1
ATOM 1518 O O . GLU A 1 187 ? -13.947 11.511 26.677 1.00 89.38 187 GLU A O 1
ATOM 1523 N N . VAL A 1 188 ? -14.485 13.115 28.144 1.00 88.69 188 VAL A N 1
ATOM 1524 C CA . VAL A 1 188 ? -13.107 13.375 28.584 1.00 88.69 188 VAL A CA 1
ATOM 1525 C C . VAL A 1 188 ? -12.983 12.981 30.058 1.00 88.69 188 VAL A C 1
ATOM 1527 O O . VAL A 1 188 ? -13.108 13.836 30.932 1.00 88.69 188 VAL A O 1
ATOM 1530 N N . PRO A 1 189 ? -12.759 11.688 30.364 1.00 84.25 189 PRO A N 1
ATOM 1531 C CA . PRO A 1 189 ? -12.693 11.210 31.747 1.00 84.25 189 PRO A CA 1
ATOM 1532 C C . PRO A 1 189 ? -11.436 11.683 32.493 1.00 84.25 189 PRO A C 1
ATOM 1534 O O . PRO A 1 189 ? -11.387 11.632 33.719 1.00 84.25 189 PRO A O 1
ATOM 1537 N N . SER A 1 190 ? -10.387 12.114 31.782 1.00 84.75 190 SER A N 1
ATOM 1538 C CA . SER A 1 190 ? -9.169 12.657 32.394 1.00 84.75 190 SER A CA 1
ATOM 1539 C C . SER A 1 190 ? -8.450 13.623 31.454 1.00 84.75 190 SER A C 1
ATOM 1541 O O . SER A 1 190 ? -8.658 13.599 30.245 1.00 84.75 190 SER A O 1
ATOM 1543 N N . SER A 1 191 ? -7.498 14.399 31.978 1.00 80.38 191 SER A N 1
ATOM 1544 C CA . SER A 1 191 ? -6.626 15.268 31.168 1.00 80.38 191 SER A CA 1
ATOM 1545 C C . SER A 1 191 ? -5.722 14.518 30.178 1.00 80.38 191 SER A C 1
ATOM 1547 O O . SER A 1 191 ? -5.065 15.142 29.347 1.00 80.38 191 SER A O 1
ATOM 1549 N N . LYS A 1 192 ? -5.663 13.183 30.262 1.00 82.44 192 LYS A N 1
ATOM 1550 C CA . LYS A 1 192 ? -4.782 12.331 29.451 1.00 82.44 192 LYS A CA 1
ATOM 1551 C C . LYS A 1 192 ? -5.530 11.38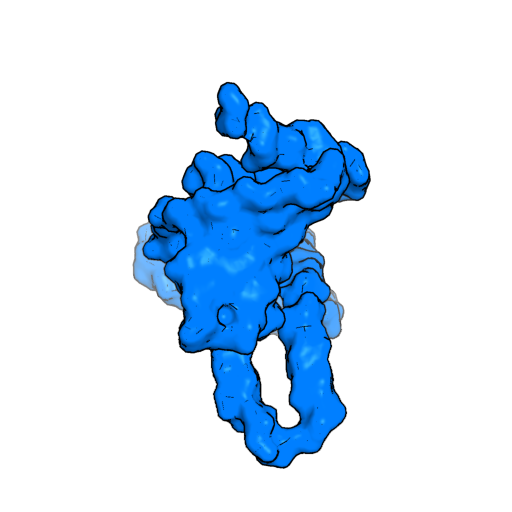6 28.518 1.00 82.44 192 LYS A C 1
ATOM 1553 O O . LYS A 1 192 ? -4.880 10.684 27.746 1.00 82.44 192 LYS A O 1
ATOM 1558 N N . ALA A 1 193 ? -6.857 11.338 28.572 1.00 84.44 193 ALA A N 1
ATOM 1559 C CA . ALA A 1 193 ? -7.637 10.407 27.771 1.00 84.44 193 ALA A CA 1
ATOM 1560 C C . ALA A 1 193 ? -8.986 11.002 27.386 1.00 84.44 193 ALA A C 1
ATOM 1562 O O . ALA A 1 193 ? -9.669 11.596 28.218 1.00 84.44 193 ALA A O 1
ATOM 1563 N N . ALA A 1 194 ? -9.380 10.765 26.142 1.00 88.69 194 ALA A N 1
ATOM 1564 C CA . ALA A 1 194 ? -10.709 11.055 25.642 1.00 88.69 194 ALA A CA 1
ATOM 1565 C C . ALA A 1 194 ? -11.291 9.813 24.967 1.00 88.69 194 ALA A C 1
ATOM 1567 O O . ALA A 1 194 ? -10.592 9.057 24.283 1.00 88.69 194 ALA A O 1
ATOM 1568 N N . ILE A 1 195 ? -12.581 9.611 25.175 1.00 90.56 195 ILE A N 1
ATOM 1569 C CA . ILE A 1 195 ? -13.365 8.514 24.632 1.00 90.56 195 ILE A CA 1
ATOM 1570 C C . ILE A 1 195 ? -14.299 9.112 23.587 1.00 90.56 195 ILE A C 1
ATOM 1572 O O . ILE A 1 195 ? -15.064 10.030 23.866 1.00 90.56 195 ILE A O 1
ATOM 1576 N N . ILE A 1 196 ? -14.230 8.593 22.367 1.00 91.94 196 ILE A N 1
ATOM 1577 C CA . ILE A 1 196 ? -15.074 9.022 21.253 1.00 91.94 196 ILE A CA 1
ATOM 1578 C C . ILE A 1 196 ? -16.072 7.909 20.979 1.00 91.94 196 ILE A C 1
ATOM 1580 O O . ILE A 1 196 ? -15.686 6.816 20.564 1.00 91.94 196 ILE A O 1
ATOM 1584 N N . LYS A 1 197 ? -17.352 8.188 21.191 1.00 93.44 197 LYS A N 1
ATOM 1585 C CA . LYS A 1 197 ? -18.463 7.261 21.002 1.00 93.44 197 LYS A CA 1
ATOM 1586 C C . LYS A 1 197 ? -19.175 7.534 19.680 1.00 93.44 197 LYS A C 1
ATOM 1588 O O . LYS A 1 197 ? -19.526 8.665 19.345 1.00 93.44 197 LYS A O 1
ATOM 1593 N N . PHE A 1 198 ? -19.440 6.462 18.949 1.00 93.25 198 PHE A N 1
ATOM 1594 C CA . PHE A 1 198 ? -20.135 6.450 17.668 1.00 93.25 198 PHE A CA 1
ATOM 1595 C C . PHE A 1 198 ? -21.426 5.643 17.792 1.00 93.25 198 PHE A C 1
ATOM 1597 O O . PHE A 1 198 ? -21.419 4.550 18.356 1.00 93.25 198 PHE A O 1
ATOM 1604 N N . LYS A 1 199 ? -22.525 6.136 17.211 1.00 92.50 199 LYS A N 1
ATOM 1605 C CA . LYS A 1 199 ? -23.866 5.517 17.281 1.00 92.50 199 LYS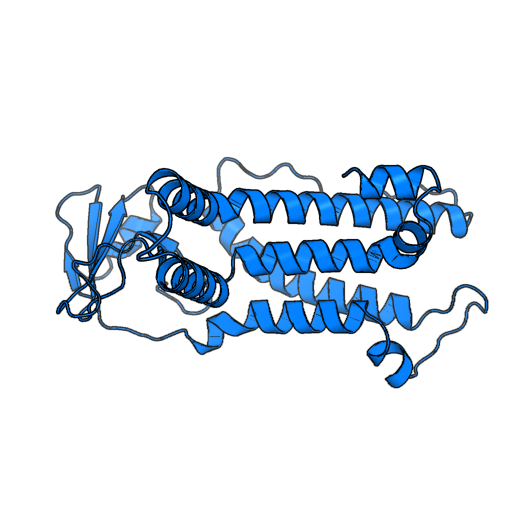 A CA 1
ATOM 1606 C C . LYS A 1 199 ? -24.059 4.376 16.274 1.00 92.50 199 LYS A C 1
ATOM 1608 O O . LYS A 1 199 ? -24.877 4.482 15.363 1.00 92.50 199 LYS A O 1
ATOM 1613 N N . ARG A 1 200 ? -23.210 3.350 16.352 1.00 90.56 200 ARG A N 1
ATOM 1614 C CA . ARG A 1 200 ? -23.300 2.109 15.563 1.00 90.56 200 ARG A CA 1
ATOM 1615 C C . ARG A 1 200 ? -22.356 1.040 16.124 1.00 90.56 200 ARG A C 1
ATOM 1617 O O . ARG A 1 200 ? -21.236 1.386 16.475 1.00 90.56 200 ARG A O 1
ATOM 1624 N N . GLY A 1 201 ? -22.724 -0.236 16.093 1.00 89.19 201 GLY A N 1
ATOM 1625 C CA . GLY A 1 201 ? -21.830 -1.360 16.395 1.00 89.19 201 GLY A CA 1
ATOM 1626 C C . GLY A 1 201 ? -20.803 -1.656 15.295 1.00 89.19 201 GLY A C 1
ATOM 1627 O O . GLY A 1 201 ? -21.035 -1.428 14.103 1.00 89.19 201 GLY A O 1
ATOM 1628 N N . MET A 1 202 ? -19.636 -2.168 15.679 1.00 88.44 202 MET A N 1
ATOM 1629 C CA . MET A 1 202 ? -18.540 -2.490 14.762 1.00 88.44 202 MET A CA 1
ATOM 1630 C C . MET A 1 202 ? -17.922 -3.847 15.092 1.00 88.44 202 MET A C 1
ATOM 1632 O O . MET A 1 202 ? -17.971 -4.322 16.221 1.00 88.44 202 MET A O 1
ATOM 1636 N N . GLN A 1 203 ? -17.300 -4.475 14.093 1.00 84.38 203 GLN A N 1
ATOM 1637 C CA . GLN A 1 203 ? -16.525 -5.692 14.323 1.00 84.38 203 GLN A CA 1
ATOM 1638 C C . GLN A 1 203 ? -15.335 -5.395 15.250 1.00 84.38 203 GLN A C 1
ATOM 1640 O O . GLN A 1 203 ? -14.606 -4.419 15.048 1.00 84.38 203 GLN A O 1
ATOM 1645 N N . GLN A 1 204 ? -15.135 -6.266 16.236 1.00 82.44 204 GLN A N 1
ATOM 1646 C CA . GLN A 1 204 ? -14.020 -6.212 17.180 1.00 82.44 204 GLN A CA 1
ATOM 1647 C C . GLN A 1 204 ? -12.660 -6.342 16.488 1.00 82.44 204 GLN A C 1
ATOM 1649 O O . GLN A 1 204 ? -12.530 -7.000 15.454 1.00 82.44 204 GLN A O 1
ATOM 1654 N N . GLY A 1 205 ? -11.633 -5.730 17.085 1.00 75.19 205 GLY A N 1
ATOM 1655 C CA . GLY A 1 205 ? -10.247 -5.839 16.619 1.00 75.19 205 GLY A CA 1
ATOM 1656 C C . GLY A 1 205 ? -9.936 -5.047 15.347 1.00 75.19 205 GLY A C 1
ATOM 1657 O O . GLY A 1 205 ? -8.834 -5.156 14.813 1.00 75.19 205 GLY A O 1
ATOM 1658 N N . LEU A 1 206 ? -10.881 -4.241 14.853 1.00 80.81 206 LEU A N 1
ATOM 1659 C CA . LEU A 1 206 ? -10.647 -3.353 13.722 1.00 80.81 206 LEU A CA 1
ATOM 1660 C C . LEU A 1 206 ? -9.946 -2.063 14.147 1.00 80.81 206 LEU A C 1
ATOM 1662 O O . LEU A 1 206 ? -10.104 -1.566 15.261 1.00 80.81 206 LEU A O 1
ATOM 1666 N N . LEU A 1 207 ? -9.220 -1.479 13.200 1.00 83.00 207 LEU A N 1
ATOM 1667 C CA . LEU A 1 207 ? -8.685 -0.129 13.317 1.00 83.00 207 LEU A CA 1
ATOM 1668 C C . LEU A 1 207 ? -9.567 0.835 12.514 1.00 83.00 207 LEU A C 1
ATOM 1670 O O . LEU A 1 207 ? -10.067 0.496 11.435 1.00 83.00 207 LEU A O 1
ATOM 1674 N N . GLY A 1 208 ? -9.770 2.036 13.042 1.00 83.44 208 GLY A N 1
ATOM 1675 C CA . GLY A 1 208 ? -10.506 3.115 12.391 1.00 83.44 208 GLY A CA 1
ATOM 1676 C C . GLY A 1 208 ? -9.642 4.359 12.269 1.00 83.44 208 GLY A C 1
ATOM 1677 O O . GLY A 1 208 ? -8.838 4.636 13.157 1.00 83.44 208 GLY A O 1
ATOM 1678 N N . ARG A 1 209 ? -9.804 5.114 11.179 1.00 86.25 209 ARG A N 1
ATOM 1679 C CA . ARG A 1 209 ? -9.217 6.450 11.062 1.00 86.25 209 ARG A CA 1
ATOM 1680 C C . ARG A 1 209 ? -10.277 7.518 11.251 1.00 86.25 209 ARG A C 1
ATOM 1682 O O . ARG A 1 209 ? -11.368 7.417 10.694 1.00 86.25 209 ARG A O 1
ATOM 1689 N N . ILE A 1 210 ? -9.930 8.550 12.007 1.00 86.19 210 ILE A N 1
ATOM 1690 C CA . ILE A 1 210 ? -10.760 9.742 12.160 1.00 86.19 210 ILE A CA 1
ATOM 1691 C C . ILE A 1 210 ? -9.969 10.977 11.775 1.00 86.19 210 ILE A C 1
ATOM 1693 O O . ILE A 1 210 ? -8.750 11.041 11.940 1.00 86.19 210 ILE A O 1
ATOM 1697 N N . SER A 1 211 ? -10.693 11.961 11.266 1.00 83.44 211 SER A N 1
ATOM 1698 C CA . SER A 1 211 ? -10.141 13.244 10.887 1.00 83.44 211 SER A CA 1
ATOM 1699 C C . SER A 1 211 ? -11.129 14.356 11.194 1.00 83.44 211 SER A C 1
ATOM 1701 O O . SER A 1 211 ? -12.339 14.173 11.062 1.00 83.44 211 SER A O 1
ATOM 1703 N N . ARG A 1 212 ? -10.605 15.526 11.558 1.00 79.31 212 ARG A N 1
ATOM 1704 C CA . ARG A 1 212 ? -11.385 16.767 11.642 1.00 79.31 212 ARG A CA 1
ATOM 1705 C C . ARG A 1 212 ? -11.502 17.506 10.320 1.00 79.31 212 ARG A C 1
ATOM 1707 O O . ARG A 1 212 ? -12.381 18.349 10.172 1.00 79.31 212 ARG A O 1
ATOM 1714 N N . SER A 1 213 ? -10.624 17.211 9.369 1.00 76.38 213 SER A N 1
ATOM 1715 C CA . SER A 1 213 ? -10.675 17.806 8.045 1.00 76.38 213 SER A CA 1
ATOM 1716 C C . SER A 1 213 ? -10.388 16.743 6.997 1.00 76.38 213 SER A C 1
ATOM 1718 O O . SER A 1 213 ? -9.334 16.113 7.055 1.00 76.38 213 SER A O 1
ATOM 1720 N N . PRO A 1 214 ? -11.258 16.581 5.989 1.00 68.38 214 PRO A N 1
ATOM 1721 C CA . PRO A 1 214 ? -11.192 15.461 5.055 1.00 68.38 214 PRO A CA 1
ATOM 1722 C C . PRO A 1 214 ? -9.858 15.349 4.300 1.00 68.38 214 PRO A C 1
ATOM 1724 O O . PRO A 1 214 ? -9.553 14.284 3.768 1.00 68.38 214 PRO A O 1
ATOM 1727 N N . ILE A 1 215 ? -9.050 16.411 4.277 1.00 65.94 215 ILE A N 1
ATOM 1728 C CA . ILE A 1 215 ? -7.832 16.512 3.473 1.00 65.94 215 ILE A CA 1
ATOM 1729 C C . ILE A 1 215 ? -6.554 16.375 4.317 1.00 65.94 215 ILE A C 1
ATOM 1731 O O . ILE A 1 215 ? -5.560 15.857 3.805 1.00 65.94 215 ILE A O 1
ATOM 1735 N N . TRP A 1 216 ? -6.561 16.776 5.594 1.00 64.19 216 TRP A N 1
ATOM 1736 C CA . TRP A 1 216 ? -5.321 17.017 6.345 1.00 64.19 216 TRP A CA 1
ATOM 1737 C C . TRP A 1 216 ? -4.825 15.806 7.148 1.00 64.19 216 TRP A C 1
ATOM 1739 O O . TRP A 1 216 ? -3.894 15.135 6.711 1.00 64.19 216 TRP A O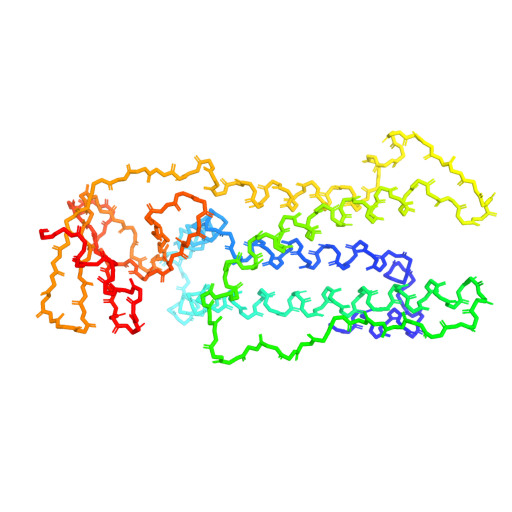 1
ATOM 1749 N N . GLU A 1 217 ? -5.422 15.509 8.302 1.00 68.12 217 GLU A N 1
ATOM 1750 C CA . GLU A 1 217 ? -4.814 14.624 9.313 1.00 68.12 217 GLU A CA 1
ATOM 1751 C C . GLU A 1 217 ? -5.744 13.464 9.652 1.00 68.12 217 GLU A C 1
ATOM 1753 O O . GLU A 1 217 ? -6.895 13.696 10.011 1.00 68.12 217 GLU A O 1
ATOM 1758 N N . TYR A 1 218 ? -5.281 12.220 9.513 1.00 77.62 218 TYR A N 1
ATOM 1759 C CA . TYR A 1 218 ? -6.091 11.033 9.794 1.00 77.62 218 TYR A CA 1
ATOM 1760 C C . TYR A 1 218 ? -5.406 10.182 10.848 1.00 77.62 218 TYR A C 1
ATOM 1762 O O . TYR A 1 218 ? -4.476 9.435 10.560 1.00 77.62 218 TYR A O 1
ATOM 1770 N N . HIS A 1 219 ? -5.932 10.220 12.061 1.00 78.94 219 HIS A N 1
ATOM 1771 C CA . HIS A 1 219 ? -5.365 9.469 13.167 1.00 78.94 219 HIS A CA 1
ATOM 1772 C C . HIS A 1 219 ? -6.002 8.085 13.249 1.00 78.94 219 HIS A C 1
ATOM 1774 O O . HIS A 1 219 ? -7.225 7.947 13.180 1.00 78.94 219 HIS A O 1
ATOM 1780 N N . LEU A 1 220 ? -5.157 7.060 13.369 1.00 80.25 220 LEU A N 1
ATOM 1781 C CA . LEU A 1 220 ? -5.563 5.664 13.482 1.00 80.25 220 LEU A CA 1
ATOM 1782 C C . LEU A 1 220 ? -5.777 5.302 14.953 1.00 80.25 220 LEU A C 1
ATOM 1784 O O . LEU A 1 220 ? -4.876 5.485 15.768 1.00 80.25 220 LEU A O 1
ATOM 1788 N N . PHE A 1 221 ? -6.935 4.734 15.268 1.00 85.31 221 PHE A N 1
ATOM 1789 C CA . PHE A 1 221 ? -7.296 4.277 16.606 1.00 85.31 221 PHE A CA 1
ATOM 1790 C C . PHE A 1 221 ? -7.824 2.845 16.562 1.00 85.31 221 PHE A C 1
ATOM 1792 O O . PHE A 1 221 ? -8.406 2.407 15.565 1.00 85.31 221 PHE A O 1
ATOM 1799 N N . GLY A 1 222 ? -7.635 2.119 17.662 1.00 86.12 222 GLY A N 1
ATOM 1800 C CA . GLY A 1 222 ? -8.301 0.838 17.875 1.00 86.12 222 GLY A CA 1
ATOM 1801 C C . GLY A 1 222 ? -9.792 1.044 18.121 1.00 86.12 222 GLY A C 1
ATOM 1802 O O . GLY A 1 222 ? -10.170 1.903 18.918 1.00 86.12 222 GLY A O 1
ATOM 1803 N N . ILE A 1 223 ? -10.628 0.265 17.434 1.00 88.88 223 ILE A N 1
ATOM 1804 C CA . ILE A 1 223 ? -12.075 0.251 17.650 1.00 88.88 223 ILE A CA 1
ATOM 1805 C C . ILE A 1 223 ? -12.406 -0.736 18.763 1.00 88.88 223 ILE A C 1
ATOM 1807 O O . ILE A 1 223 ? -12.085 -1.923 18.679 1.00 88.88 223 ILE A O 1
ATOM 1811 N N . VAL A 1 224 ? -13.111 -0.238 19.774 1.00 90.31 224 VAL A N 1
ATOM 1812 C CA . VAL A 1 224 ? -13.688 -1.031 20.857 1.00 90.31 224 VAL A CA 1
ATOM 1813 C C . VAL A 1 224 ? -15.194 -1.103 20.635 1.00 90.31 224 VAL A C 1
ATOM 1815 O O . VAL A 1 224 ? -15.878 -0.083 20.605 1.00 90.31 224 VAL A O 1
ATOM 1818 N N . SER A 1 225 ? -15.729 -2.302 20.438 1.00 91.19 225 SER A N 1
ATOM 1819 C CA . SER A 1 225 ? -17.166 -2.518 20.262 1.00 91.19 225 SER A CA 1
ATOM 1820 C C . SER A 1 225 ? -17.548 -3.884 20.810 1.00 91.19 225 SER A C 1
ATOM 1822 O O . SER A 1 225 ? -16.767 -4.829 20.717 1.00 91.19 225 SER A O 1
ATOM 1824 N N . GLU A 1 226 ? -18.746 -3.999 21.374 1.00 89.88 226 GLU A N 1
ATOM 1825 C CA . GLU A 1 226 ? -19.288 -5.284 21.817 1.00 89.88 226 GLU A CA 1
ATOM 1826 C C . GLU A 1 226 ? -19.539 -6.223 20.625 1.00 89.88 226 GLU A C 1
ATOM 1828 O O . GLU A 1 226 ? -19.271 -7.418 20.704 1.00 89.88 226 GLU A O 1
ATOM 1833 N N . GLY A 1 227 ? -19.954 -5.678 19.480 1.00 87.69 227 GLY A N 1
ATOM 1834 C CA . GLY A 1 227 ? -20.157 -6.437 18.253 1.00 87.69 227 GLY A CA 1
ATOM 1835 C C . GLY A 1 227 ? -20.845 -5.617 17.166 1.00 87.69 227 GLY A C 1
ATOM 1836 O O . GLY A 1 227 ? -21.175 -4.445 17.346 1.00 87.69 227 GLY A O 1
ATOM 1837 N N . THR A 1 228 ? -21.106 -6.244 16.018 1.00 87.38 228 THR A N 1
ATOM 1838 C CA . THR A 1 228 ? -21.749 -5.576 14.871 1.00 87.38 228 THR A CA 1
ATOM 1839 C C . THR A 1 228 ? -23.185 -5.136 15.143 1.00 87.38 228 THR A C 1
ATOM 1841 O O . THR A 1 228 ? -23.644 -4.193 14.505 1.00 87.38 228 THR A O 1
ATOM 1844 N N . ASN A 1 229 ? -23.867 -5.796 16.084 1.00 91.19 229 ASN A N 1
ATOM 1845 C CA . ASN A 1 229 ? -25.258 -5.521 16.453 1.00 91.19 229 ASN A CA 1
ATOM 1846 C C . ASN A 1 229 ? -25.389 -4.576 17.657 1.00 91.19 229 ASN A C 1
ATOM 1848 O O . ASN A 1 229 ? -26.501 -4.318 18.095 1.00 91.19 229 ASN A O 1
ATOM 1852 N N . ALA A 1 230 ? -24.273 -4.091 18.208 1.00 91.38 230 ALA A N 1
ATOM 1853 C CA . ALA A 1 230 ? -24.306 -3.152 19.319 1.00 91.38 230 ALA A CA 1
ATOM 1854 C C . ALA A 1 230 ? -24.834 -1.781 18.871 1.00 91.38 230 ALA A C 1
ATOM 1856 O O . ALA A 1 230 ? -24.665 -1.377 17.717 1.00 91.38 230 ALA A O 1
ATOM 1857 N N . ASP A 1 231 ? -25.385 -1.014 19.808 1.00 93.25 231 ASP A N 1
ATOM 1858 C CA . ASP A 1 231 ? -25.864 0.344 19.528 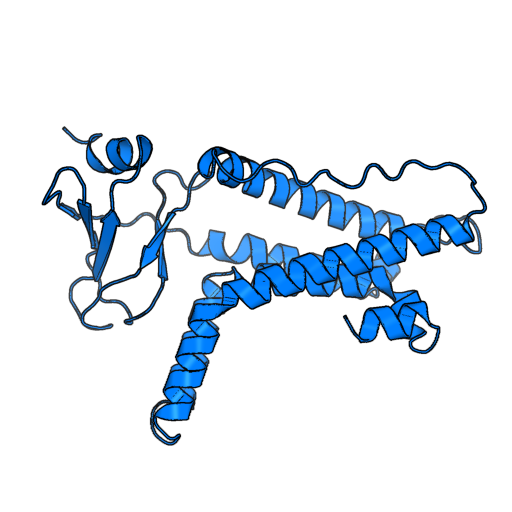1.00 93.25 231 ASP A CA 1
ATOM 1859 C C . ASP A 1 231 ? -24.712 1.338 19.315 1.00 93.25 231 ASP A C 1
ATOM 1861 O O . ASP A 1 231 ? -24.881 2.391 18.692 1.00 93.25 231 ASP A O 1
ATOM 1865 N N . CYS A 1 232 ? -23.512 1.019 19.816 1.00 93.12 232 CYS A N 1
ATOM 1866 C CA . CYS A 1 232 ? -22.360 1.905 19.724 1.00 93.12 232 CYS A CA 1
ATOM 1867 C C . CYS A 1 232 ? -20.994 1.205 19.640 1.00 93.12 232 CYS A C 1
ATOM 1869 O O . CYS A 1 232 ? -20.826 0.012 19.911 1.00 93.12 232 CYS A O 1
ATOM 1871 N N . HIS A 1 233 ? -19.996 1.988 19.233 1.00 94.38 233 HIS A N 1
ATOM 1872 C CA . HIS A 1 233 ? -18.581 1.655 19.350 1.00 94.38 233 HIS A CA 1
ATOM 1873 C C . HIS A 1 233 ? -17.792 2.867 19.833 1.00 94.38 233 HIS A C 1
ATOM 1875 O O . HIS A 1 233 ? -18.236 4.011 19.705 1.00 94.38 233 HIS A O 1
ATOM 1881 N N . TYR A 1 234 ? -16.603 2.600 20.354 1.00 92.75 234 TYR A N 1
ATOM 1882 C CA . TYR A 1 234 ? -15.746 3.572 21.005 1.00 92.75 234 TYR A CA 1
ATOM 1883 C C . TYR A 1 234 ? -14.357 3.584 20.370 1.00 92.75 234 TYR A C 1
ATOM 1885 O O . TYR A 1 234 ? -13.833 2.549 19.950 1.00 92.75 234 TYR A O 1
ATOM 1893 N N . LEU A 1 235 ? -13.747 4.763 20.341 1.00 92.00 235 LEU A N 1
ATOM 1894 C CA . LEU A 1 235 ? -12.318 4.954 20.134 1.00 92.00 235 LEU A CA 1
ATOM 1895 C C . LEU A 1 235 ? -11.742 5.578 21.400 1.00 92.00 235 LEU A C 1
ATOM 1897 O O . LEU A 1 235 ? -12.299 6.543 21.921 1.00 92.00 235 LEU A O 1
ATOM 1901 N N . VAL A 1 236 ? -10.618 5.050 21.874 1.00 88.88 236 VAL A N 1
ATOM 1902 C CA . VAL A 1 236 ? -9.899 5.613 23.021 1.00 88.88 236 VAL A CA 1
ATOM 1903 C C . VAL A 1 236 ? -8.674 6.349 22.503 1.00 88.88 236 VAL A C 1
ATOM 1905 O O . VAL A 1 236 ? -7.801 5.755 21.867 1.00 88.88 236 VAL A O 1
ATOM 1908 N N . ALA A 1 237 ? -8.614 7.649 22.767 1.00 85.06 237 ALA A N 1
ATOM 1909 C CA . ALA A 1 237 ? -7.513 8.511 22.379 1.00 85.06 237 ALA A CA 1
ATOM 1910 C C . ALA A 1 237 ? -6.734 8.942 23.627 1.00 85.06 237 ALA A C 1
ATOM 1912 O O . ALA A 1 237 ? -7.243 9.684 24.465 1.00 85.06 237 ALA A O 1
ATOM 1913 N N . GLY A 1 238 ? -5.485 8.487 23.748 1.00 77.94 238 GLY A N 1
ATOM 1914 C CA . GLY A 1 238 ? -4.555 9.020 24.743 1.00 77.94 238 GLY A CA 1
ATOM 1915 C C . GLY A 1 238 ? -4.038 10.382 24.290 1.00 77.94 238 GLY A C 1
ATOM 1916 O O . GLY A 1 238 ? -3.524 10.492 23.181 1.00 77.94 238 GLY A O 1
ATOM 1917 N N . VAL A 1 239 ? -4.164 11.415 25.122 1.00 63.66 239 VAL A N 1
ATOM 1918 C CA . VAL A 1 239 ? -3.718 12.785 24.830 1.00 63.66 239 VAL A CA 1
ATOM 1919 C C . VAL A 1 239 ? -2.194 12.860 25.005 1.00 63.66 239 VAL A C 1
ATOM 1921 O O . VAL A 1 239 ? -1.688 13.236 26.059 1.00 63.66 239 VAL A O 1
ATOM 1924 N N . GLN A 1 240 ? -1.438 12.453 23.983 1.00 51.09 240 GLN A N 1
ATOM 1925 C CA . GLN A 1 240 ? 0.007 12.694 23.889 1.00 51.09 240 GLN A CA 1
ATOM 1926 C C . GLN A 1 240 ? 0.272 13.871 22.940 1.00 51.09 240 GLN A C 1
ATOM 1928 O O . GLN A 1 240 ? 0.228 13.730 21.721 1.00 51.09 240 GLN A O 1
ATOM 1933 N N . GLY A 1 241 ? 0.555 15.043 23.515 1.00 50.16 241 GLY A N 1
ATOM 1934 C CA . GLY A 1 241 ? 0.936 16.255 22.782 1.00 50.16 241 GLY A CA 1
ATOM 1935 C C . GLY A 1 241 ? -0.214 17.214 22.435 1.00 50.16 241 GLY A C 1
ATOM 1936 O O . GLY A 1 241 ? -1.396 16.873 22.468 1.00 50.16 241 GLY A O 1
ATOM 1937 N N . THR A 1 242 ? 0.169 18.447 22.097 1.00 44.75 242 THR A N 1
ATOM 1938 C CA . THR A 1 242 ? -0.670 19.641 21.859 1.00 44.75 242 THR A CA 1
ATOM 1939 C C . THR A 1 242 ? -1.873 19.489 20.900 1.00 44.75 242 THR A C 1
ATOM 1941 O O . THR A 1 242 ? -2.868 20.173 21.130 1.00 44.75 242 THR A O 1
ATOM 1944 N N . PRO A 1 243 ? -1.884 18.626 19.860 1.00 45.53 243 PRO A N 1
ATOM 1945 C CA . PRO A 1 243 ? -3.025 18.554 18.931 1.00 45.53 243 PRO A CA 1
ATOM 1946 C C . PRO A 1 243 ? -4.199 17.687 19.404 1.00 45.53 243 PRO A C 1
ATOM 1948 O O . PRO A 1 243 ? -5.343 17.985 19.077 1.00 45.53 243 PRO A O 1
ATOM 1951 N N . LEU A 1 244 ? -3.964 16.639 20.203 1.00 47.53 244 LEU A N 1
ATOM 1952 C CA . LEU A 1 244 ? -5.070 15.870 20.793 1.00 47.53 244 LEU A CA 1
ATOM 1953 C C . LEU A 1 244 ? -5.860 16.728 21.780 1.00 47.53 244 LEU A C 1
ATOM 1955 O O . LEU A 1 244 ? -7.053 16.534 21.929 1.00 47.53 244 LEU A O 1
ATOM 1959 N N . ALA A 1 245 ? -5.233 17.736 22.384 1.00 45.56 245 ALA A N 1
ATOM 1960 C CA . ALA A 1 245 ? -5.954 18.742 23.145 1.00 45.56 245 ALA A CA 1
ATOM 1961 C C . ALA A 1 245 ? -6.911 19.542 22.234 1.00 45.56 245 ALA A C 1
ATOM 1963 O O . ALA A 1 245 ? -8.093 19.663 22.546 1.00 45.56 245 ALA A O 1
ATOM 1964 N N . SER A 1 246 ? -6.475 20.012 21.058 1.00 49.19 246 SER A N 1
ATOM 1965 C CA . SER A 1 246 ? -7.381 20.743 20.156 1.00 49.19 246 SER A CA 1
ATOM 1966 C C . SER A 1 246 ? -8.550 19.862 19.693 1.00 49.19 246 SER A C 1
ATOM 1968 O O . SER A 1 246 ? -9.683 20.346 19.734 1.00 49.19 246 SER A O 1
ATOM 1970 N N . ILE A 1 247 ? -8.281 18.580 19.362 1.00 52.03 247 ILE A N 1
ATOM 1971 C CA . ILE A 1 247 ? -9.112 17.349 19.500 1.00 52.03 247 ILE A CA 1
ATOM 1972 C C . ILE A 1 247 ? -10.413 17.402 20.316 1.00 52.03 247 ILE A C 1
ATOM 1974 O O . ILE A 1 247 ? -11.517 17.068 19.875 1.00 52.03 247 ILE A O 1
ATOM 1978 N N . PHE A 1 248 ? -10.251 17.854 21.551 1.00 49.09 248 PHE A N 1
ATOM 1979 C CA . PHE A 1 248 ? -11.216 17.640 22.618 1.00 49.09 248 PHE A CA 1
ATOM 1980 C C . PHE A 1 248 ? -11.621 18.944 23.314 1.00 49.09 248 PHE A C 1
ATOM 1982 O O . PHE A 1 248 ? -12.689 18.990 23.907 1.00 49.09 248 PHE A O 1
ATOM 1989 N N . TYR A 1 249 ? -10.845 20.024 23.166 1.00 44.53 249 TYR A N 1
ATOM 1990 C CA . TYR A 1 249 ? -11.067 21.306 23.848 1.00 44.53 249 TYR A CA 1
ATOM 1991 C C . TYR A 1 249 ? -11.590 22.444 22.945 1.00 44.53 249 TYR A C 1
ATOM 1993 O O . TYR A 1 249 ? -11.665 23.579 23.393 1.00 44.53 249 TYR A O 1
ATOM 2001 N N . SER A 1 250 ? -11.961 22.183 21.682 1.00 40.81 250 SER A N 1
ATOM 2002 C CA . SER A 1 250 ? -12.512 23.215 20.766 1.00 40.81 250 SER A CA 1
ATOM 2003 C C . SER A 1 250 ? -14.044 23.348 20.802 1.00 40.81 250 SER A C 1
ATOM 2005 O O . SER A 1 250 ? -14.616 24.076 19.993 1.00 40.81 250 SER A O 1
ATOM 2007 N N . THR A 1 251 ? -14.716 22.636 21.701 1.00 36.72 251 THR A N 1
ATOM 2008 C CA . THR A 1 251 ? -16.147 22.806 21.975 1.00 36.72 251 THR A CA 1
ATOM 2009 C C . THR A 1 251 ? -16.318 23.036 23.468 1.00 36.72 251 THR A C 1
ATOM 2011 O O . THR A 1 251 ? -16.721 22.135 24.202 1.00 36.72 251 THR A O 1
ATOM 2014 N N . ALA A 1 252 ? -15.922 24.228 23.896 1.00 32.09 252 ALA A N 1
ATOM 2015 C CA . ALA A 1 252 ? -16.466 24.918 25.053 1.00 32.09 252 ALA A CA 1
ATOM 2016 C C . ALA A 1 252 ? -16.974 26.270 24.547 1.00 32.09 252 ALA A C 1
ATOM 2018 O O . ALA A 1 252 ? -16.255 26.864 23.708 1.00 32.09 252 ALA A O 1
#

pLDDT: mean 79.25, std 15.92, range [32.09, 94.38]

Foldseek 3Di:
DVQLVCLVVVNNVVCVVCLLLLLLLLQLLLLLLVFQVSLVVLCVVCCVVVVPPDDPVVNVVSLVVSVVSVVSSVVSNVSSVSSVVSNVVVVCVVVVDPDDDPPPDDPDDDDDCVQVCQQVVVVVLVVVLVVLVVCLQVVQQADPVVRHGDPDPVSSVPDSSNVSSVSSVCSSCVVLVVDDDFDWDWDDPDPFKIKIKGQFADAAQGKDWDDPDSPGDTDIFHKAGPGRHDRMIITMDTPDDDVVCVVHVVPD

Mean predicted aligned error: 10.16 Å

Radius of gyration: 22.7 Å; Cα contacts (8 Å, |Δi|>4): 262; chains: 1; bounding box: 57×50×64 Å

InterPro domains:
  IPR052979 Adenylate-forming domain-containing protein [PTHR33927] (3-241)